Protein AF-A0A545UKJ9-F1 (afdb_monomer_lite)

Organism: NCBI:txid43265

Sequence (203 aa):
MEWLPDFLVQLERVANNDGGRHDDDPIKFFTWRGQKIAYFQDMVNVSQMLLAAKHHPNALNRLGLQKLLHDAKTTMSGAFISYAKAIRVCTKLYIKFNDLPDFITGRSDPQVPDDCFDFFKWHGRSVAYIPHRRLVNAGHMFTAVGYTRQTIHMESFGKHFSEKYFHKGSRKFEGTYILYGDAIRVCEDKAIDISQLPAWFEV

Secondary structure (DSSP, 8-state):
----HHHHHHHHHHHHH----S--PPPEEEEETTEEEEEETTEEEHHHHHHHTT--TTHHHHTTGGGGGTT-EEETTEEEEEHHHHHHHHHHTT---TT--HHHHTTT-SS--GGG-EEEEETTEEEEEETTTTEEEHHHHHHHTT--HHHHHHTTGGGS-S-EEEE-SSTTT-EEEEEHHHHHHHHHHTT---TT--GGG--

pLDDT: mean 74.66, std 15.57, range [32.97, 93.62]

Structure (mmCIF, N/CA/C/O backbone):
data_AF-A0A545UKJ9-F1
#
_entry.id   AF-A0A545UKJ9-F1
#
loop_
_atom_site.group_PDB
_atom_site.id
_atom_site.type_symbol
_atom_site.label_atom_id
_atom_site.label_alt_id
_atom_site.label_comp_id
_atom_site.label_asym_id
_atom_site.label_entity_id
_atom_site.label_seq_id
_atom_site.pdbx_PDB_ins_code
_atom_site.Cartn_x
_atom_site.Cartn_y
_atom_site.Cartn_z
_atom_site.occupancy
_atom_site.B_iso_or_equiv
_atom_site.auth_seq_id
_atom_site.auth_comp_id
_atom_site.auth_asym_id
_atom_site.auth_atom_id
_atom_site.pdbx_PDB_model_num
ATOM 1 N N . MET A 1 1 ? 17.161 -22.887 -19.671 1.00 32.97 1 MET A N 1
ATOM 2 C CA . MET A 1 1 ? 16.843 -22.345 -21.007 1.00 32.97 1 MET A CA 1
ATOM 3 C C . MET A 1 1 ? 17.091 -20.847 -20.931 1.00 32.97 1 MET A C 1
ATOM 5 O O . MET A 1 1 ? 16.310 -20.130 -20.320 1.00 32.97 1 MET A O 1
ATOM 9 N N . GLU A 1 2 ? 18.275 -20.439 -21.379 1.00 36.03 2 GLU A N 1
ATOM 10 C CA . GLU A 1 2 ? 18.835 -19.088 -21.279 1.00 36.03 2 GLU A CA 1
ATOM 11 C C . GLU A 1 2 ? 18.260 -18.209 -22.400 1.00 36.03 2 GLU A C 1
ATOM 13 O O . GLU A 1 2 ? 18.441 -18.523 -23.569 1.00 36.03 2 GLU A O 1
ATOM 18 N N . TRP A 1 3 ? 17.536 -17.141 -22.050 1.00 35.91 3 TRP A N 1
ATOM 19 C CA . TRP A 1 3 ? 16.959 -16.162 -22.996 1.00 35.91 3 TRP A CA 1
ATOM 20 C C . TRP A 1 3 ? 17.250 -14.704 -22.574 1.00 35.91 3 TRP A C 1
ATOM 22 O O . TRP A 1 3 ? 16.506 -13.784 -22.895 1.00 35.91 3 TRP A O 1
ATOM 32 N N . LEU A 1 4 ? 18.318 -14.479 -21.803 1.00 41.84 4 LEU A N 1
ATOM 33 C CA . LEU A 1 4 ? 18.632 -13.186 -21.171 1.00 41.84 4 LEU A CA 1
ATOM 34 C C . LEU A 1 4 ? 19.803 -12.369 -21.777 1.00 41.84 4 LEU A C 1
ATOM 36 O O . LEU A 1 4 ? 19.755 -11.148 -21.620 1.00 41.84 4 LEU A O 1
ATOM 40 N N . PRO A 1 5 ? 20.824 -12.933 -22.465 1.00 45.94 5 PRO A N 1
ATOM 41 C CA . PRO A 1 5 ? 21.970 -12.128 -22.914 1.00 45.94 5 PRO A CA 1
ATOM 42 C C . PRO A 1 5 ? 21.651 -11.140 -24.048 1.00 45.94 5 PRO A C 1
ATOM 44 O O . PRO A 1 5 ? 21.991 -9.963 -23.949 1.00 45.94 5 PRO A O 1
ATOM 47 N N . ASP A 1 6 ? 20.945 -11.581 -25.093 1.00 42.50 6 ASP A N 1
ATOM 48 C CA . ASP A 1 6 ? 20.771 -10.778 -26.318 1.00 42.50 6 ASP A CA 1
ATOM 49 C C . ASP A 1 6 ? 19.852 -9.561 -26.129 1.00 42.50 6 ASP A C 1
ATOM 51 O O . ASP A 1 6 ? 19.993 -8.541 -26.804 1.00 42.50 6 ASP A O 1
ATOM 55 N N . PHE A 1 7 ? 18.941 -9.631 -25.159 1.00 48.25 7 PHE A N 1
ATOM 56 C CA . PHE A 1 7 ? 17.984 -8.570 -24.852 1.00 48.25 7 PHE A CA 1
ATOM 57 C C . PHE A 1 7 ? 18.625 -7.360 -24.152 1.00 48.25 7 PHE A C 1
ATOM 59 O O . PHE A 1 7 ? 18.317 -6.214 -24.486 1.00 48.25 7 PHE A O 1
ATOM 66 N N . LEU A 1 8 ? 19.542 -7.595 -23.203 1.00 44.84 8 LEU A N 1
ATOM 67 C CA . LEU A 1 8 ? 20.259 -6.511 -22.516 1.00 44.84 8 LEU A CA 1
ATOM 68 C C . LEU A 1 8 ? 21.163 -5.744 -23.490 1.00 44.84 8 LEU A C 1
ATOM 70 O O . LEU A 1 8 ? 21.223 -4.518 -23.435 1.00 44.84 8 LEU A O 1
ATOM 74 N N . VAL A 1 9 ? 21.772 -6.459 -24.440 1.00 50.78 9 VAL A N 1
ATOM 75 C CA . VAL A 1 9 ? 22.596 -5.871 -25.505 1.00 50.78 9 VAL A CA 1
ATOM 76 C C . VAL A 1 9 ? 21.754 -5.031 -26.474 1.00 50.78 9 VAL A C 1
ATOM 78 O O . VAL A 1 9 ? 22.207 -3.984 -26.933 1.00 50.78 9 VAL A O 1
ATOM 81 N N . GLN A 1 10 ? 20.517 -5.438 -26.782 1.00 48.06 10 GLN A N 1
ATOM 82 C CA . GLN A 1 10 ? 19.622 -4.644 -27.634 1.00 48.06 10 GLN A CA 1
ATOM 83 C C . GLN A 1 10 ? 19.138 -3.358 -26.949 1.00 48.06 10 GLN A C 1
ATOM 85 O O . GLN A 1 10 ? 19.108 -2.314 -27.596 1.00 48.06 10 GLN A O 1
ATOM 90 N N . LEU A 1 11 ? 18.825 -3.396 -25.651 1.00 47.28 11 LEU A N 1
ATOM 91 C CA . LEU A 1 11 ? 18.436 -2.204 -24.885 1.00 47.28 11 LEU A CA 1
ATOM 92 C C . LEU A 1 11 ? 19.572 -1.177 -24.778 1.00 47.28 11 LEU A C 1
ATOM 94 O O . LEU A 1 11 ? 19.329 0.014 -24.963 1.00 47.28 11 LEU A O 1
ATOM 98 N N . GLU A 1 12 ? 20.807 -1.628 -24.543 1.00 48.16 12 GLU A N 1
ATOM 99 C CA . GLU A 1 12 ? 21.985 -0.750 -24.543 1.00 48.16 12 GLU A CA 1
ATOM 100 C C . GLU A 1 12 ? 22.265 -0.161 -25.934 1.00 48.16 12 GLU A C 1
ATOM 102 O O . GLU A 1 12 ? 22.711 0.978 -26.041 1.00 48.16 12 GLU A O 1
ATOM 107 N N . ARG A 1 13 ? 21.972 -0.888 -27.020 1.00 45.41 13 ARG A N 1
ATOM 108 C CA . ARG A 1 13 ? 22.130 -0.372 -28.391 1.00 45.41 13 ARG A CA 1
ATOM 109 C C . ARG A 1 13 ? 21.062 0.645 -28.779 1.00 45.41 13 ARG A C 1
ATOM 111 O O . ARG A 1 13 ? 21.400 1.629 -29.424 1.00 45.41 13 ARG A O 1
ATOM 118 N N . VAL A 1 14 ? 19.805 0.439 -28.385 1.00 48.38 14 VAL A N 1
ATOM 119 C CA . VAL A 1 14 ? 18.716 1.398 -28.651 1.00 48.38 14 VAL A CA 1
ATOM 120 C C . VAL A 1 14 ? 18.937 2.696 -27.871 1.00 48.38 14 VAL A C 1
ATOM 122 O O . VAL A 1 14 ? 18.811 3.770 -28.445 1.00 48.38 14 VAL A O 1
ATOM 125 N N . ALA A 1 15 ? 19.383 2.611 -26.614 1.00 48.25 15 ALA A N 1
ATOM 126 C CA . ALA A 1 15 ? 19.727 3.789 -25.813 1.00 48.25 15 ALA A CA 1
ATOM 127 C C . ALA A 1 15 ? 20.898 4.616 -26.387 1.00 48.25 15 ALA A C 1
ATOM 129 O O . ALA A 1 15 ? 21.013 5.796 -26.077 1.00 48.25 15 ALA A O 1
ATOM 130 N N . ASN A 1 16 ? 21.757 4.009 -27.215 1.00 45.09 16 ASN A N 1
ATOM 131 C CA . ASN A 1 16 ? 22.943 4.658 -27.781 1.00 45.09 16 ASN A CA 1
ATOM 132 C C . ASN A 1 16 ? 22.793 5.104 -29.251 1.00 45.09 16 ASN A C 1
ATOM 134 O O . ASN A 1 16 ? 23.677 5.803 -29.741 1.00 45.09 16 ASN A O 1
ATOM 138 N N . ASN A 1 17 ? 21.725 4.713 -29.963 1.00 42.97 17 ASN A N 1
ATOM 139 C CA . ASN A 1 17 ? 21.598 4.950 -31.412 1.00 42.97 17 ASN A CA 1
ATOM 140 C C . ASN A 1 17 ? 20.536 5.980 -31.830 1.00 42.97 17 ASN A C 1
ATOM 142 O O . ASN A 1 17 ? 20.602 6.453 -32.965 1.00 42.97 17 ASN A O 1
ATOM 146 N N . ASP A 1 18 ? 19.597 6.370 -30.966 1.00 41.28 18 ASP A N 1
ATOM 147 C CA . ASP A 1 18 ? 18.596 7.383 -31.324 1.00 41.28 18 ASP A CA 1
ATOM 148 C C . ASP A 1 18 ? 19.123 8.801 -31.064 1.00 41.28 18 ASP A C 1
ATOM 150 O O . ASP A 1 18 ? 18.821 9.462 -30.075 1.00 41.28 18 ASP A O 1
ATOM 154 N N . GLY A 1 19 ? 19.910 9.301 -32.021 1.00 38.81 19 GLY A N 1
ATOM 155 C CA . GLY A 1 19 ? 20.232 10.722 -32.182 1.00 38.81 19 GLY A CA 1
ATOM 156 C C . GLY A 1 19 ? 19.022 11.549 -32.641 1.00 38.81 19 GLY A C 1
ATOM 157 O O . GLY A 1 19 ? 19.095 12.243 -33.654 1.00 38.81 19 GLY A O 1
ATOM 158 N N . GLY A 1 20 ? 17.898 11.463 -31.924 1.00 34.00 20 GLY A N 1
ATOM 159 C CA . GLY A 1 20 ? 16.608 12.012 -32.336 1.00 34.00 20 GLY A CA 1
ATOM 160 C C . GLY A 1 20 ? 15.795 12.595 -31.183 1.00 34.00 20 GLY A C 1
ATOM 161 O O . GLY A 1 20 ? 14.842 11.976 -30.742 1.00 34.00 20 GLY A O 1
ATOM 162 N N . ARG A 1 21 ? 16.162 13.814 -30.759 1.00 44.59 21 ARG A N 1
ATOM 163 C CA . ARG A 1 21 ? 15.348 14.814 -30.031 1.00 44.59 21 ARG A CA 1
ATOM 164 C C . ARG A 1 21 ? 14.075 14.292 -29.328 1.00 44.59 21 ARG A C 1
ATOM 166 O O . ARG A 1 21 ? 12.979 14.428 -29.864 1.00 44.59 21 ARG A O 1
ATOM 173 N N . HIS A 1 22 ? 14.208 13.900 -28.070 1.00 41.62 22 HIS A N 1
ATOM 174 C CA . HIS A 1 22 ? 13.363 14.394 -26.982 1.00 41.62 22 HIS A CA 1
ATOM 175 C C . HIS A 1 22 ? 14.239 14.523 -25.724 1.00 41.62 22 HIS A C 1
ATOM 177 O O . HIS A 1 22 ? 15.363 14.034 -25.711 1.00 41.62 22 HIS A O 1
ATOM 183 N N . ASP A 1 23 ? 13.796 15.282 -24.723 1.00 44.66 23 ASP A N 1
ATOM 184 C CA . ASP A 1 23 ? 14.492 15.475 -23.443 1.00 44.66 23 ASP A CA 1
ATOM 185 C C . ASP A 1 23 ? 14.597 14.140 -22.674 1.00 44.66 23 ASP A C 1
ATOM 187 O O . ASP A 1 23 ? 13.814 13.852 -21.767 1.00 44.66 23 ASP A O 1
ATOM 191 N N . ASP A 1 24 ? 15.515 13.281 -23.113 1.00 50.03 24 ASP A N 1
ATOM 192 C CA . ASP A 1 24 ? 15.554 11.866 -22.771 1.00 50.03 24 ASP A CA 1
ATOM 193 C C . ASP A 1 24 ? 16.344 11.644 -21.484 1.00 50.03 24 ASP A C 1
ATOM 195 O O . ASP A 1 24 ? 17.575 11.558 -21.472 1.00 50.03 24 ASP A O 1
ATOM 199 N N . ASP A 1 25 ? 15.621 11.496 -20.377 1.00 61.06 25 ASP A N 1
ATOM 200 C CA . ASP A 1 25 ? 16.186 10.840 -19.206 1.00 61.06 25 ASP A CA 1
ATOM 201 C C . ASP A 1 25 ? 16.653 9.432 -19.610 1.00 61.06 25 ASP A C 1
ATOM 203 O O . ASP A 1 25 ? 15.830 8.606 -20.028 1.00 61.06 25 ASP A O 1
ATOM 207 N N . PRO A 1 26 ? 17.957 9.123 -19.490 1.00 73.69 26 PRO A N 1
ATOM 208 C CA . PRO A 1 26 ? 18.484 7.852 -19.952 1.00 73.69 26 PRO A CA 1
ATOM 209 C C . PRO A 1 26 ? 17.841 6.704 -19.175 1.00 73.69 26 PRO A C 1
ATOM 211 O O . PRO A 1 26 ? 17.649 6.790 -17.956 1.00 73.69 26 PRO A O 1
ATOM 214 N N . ILE A 1 27 ? 17.547 5.602 -19.872 1.00 80.38 27 ILE A N 1
ATOM 215 C CA . ILE A 1 27 ? 17.105 4.365 -19.225 1.00 80.38 27 ILE A CA 1
ATOM 216 C C . ILE A 1 27 ? 18.218 3.893 -18.286 1.00 80.38 27 ILE A C 1
ATOM 218 O O . ILE A 1 27 ? 19.351 3.644 -18.700 1.00 80.38 27 ILE A O 1
ATOM 222 N N . LYS A 1 28 ? 17.876 3.755 -17.009 1.00 85.00 28 LYS A N 1
ATOM 223 C CA . LYS A 1 28 ? 18.746 3.259 -15.944 1.00 85.00 28 LYS A CA 1
ATOM 224 C C . LYS A 1 28 ? 18.325 1.848 -15.549 1.00 85.00 28 LYS A C 1
ATOM 226 O O . LYS A 1 28 ? 17.231 1.381 -15.872 1.00 85.00 28 LYS A O 1
ATOM 231 N N . PHE A 1 29 ? 19.204 1.163 -14.824 1.00 88.12 29 PHE A N 1
ATOM 232 C CA . PHE A 1 29 ? 18.970 -0.204 -14.372 1.00 88.12 29 PHE A CA 1
ATOM 233 C C . PHE A 1 29 ? 19.293 -0.354 -12.891 1.00 88.12 29 PHE A C 1
ATOM 235 O O . PHE A 1 29 ? 20.275 0.200 -12.403 1.00 88.12 29 PHE A O 1
ATOM 242 N N . PHE A 1 30 ? 18.498 -1.155 -12.191 1.00 88.69 30 PHE A N 1
ATOM 243 C CA . PHE A 1 30 ? 18.836 -1.673 -10.867 1.00 88.69 30 PHE A CA 1
ATOM 244 C C . PHE A 1 30 ? 18.714 -3.195 -10.859 1.00 88.69 30 PHE A C 1
ATOM 246 O O . PHE A 1 30 ? 18.030 -3.779 -11.698 1.00 88.69 30 PHE A O 1
ATOM 253 N N . THR A 1 31 ? 19.378 -3.850 -9.911 1.00 89.19 31 THR A N 1
ATOM 254 C CA . THR A 1 31 ? 19.264 -5.301 -9.736 1.00 89.19 31 THR A CA 1
ATOM 255 C C . THR A 1 31 ? 18.250 -5.605 -8.644 1.00 89.19 31 THR A C 1
ATOM 257 O O . THR A 1 31 ? 18.369 -5.096 -7.533 1.00 89.19 31 THR A O 1
ATOM 260 N N . TRP A 1 32 ? 17.282 -6.474 -8.928 1.00 89.50 32 TRP A N 1
ATOM 261 C CA . TRP A 1 32 ? 16.339 -6.985 -7.937 1.00 89.50 32 TRP A CA 1
ATOM 262 C C . TRP A 1 32 ? 16.072 -8.469 -8.171 1.00 89.50 32 TRP A C 1
ATOM 264 O O . TRP A 1 32 ? 15.825 -8.898 -9.297 1.00 89.50 32 TRP A O 1
ATOM 274 N N . ARG A 1 33 ? 16.183 -9.274 -7.105 1.00 88.75 33 ARG A N 1
ATOM 275 C CA . ARG A 1 33 ? 16.074 -10.748 -7.150 1.00 88.75 33 ARG A CA 1
ATOM 276 C C . ARG A 1 33 ? 16.957 -11.397 -8.231 1.00 88.75 33 ARG A C 1
ATOM 278 O O . ARG A 1 33 ? 16.552 -12.345 -8.899 1.00 88.75 33 ARG A O 1
ATOM 285 N N . GLY A 1 34 ? 18.165 -10.863 -8.410 1.00 85.56 34 GLY A N 1
ATOM 286 C CA . GLY A 1 34 ? 19.133 -11.350 -9.398 1.00 85.56 34 GLY A CA 1
ATOM 287 C C . GLY A 1 34 ? 18.809 -10.997 -10.854 1.00 85.56 34 GLY A C 1
ATOM 288 O O . GLY A 1 34 ? 19.466 -11.512 -11.750 1.00 85.56 34 GLY A O 1
ATOM 289 N N . GLN A 1 35 ? 17.821 -10.134 -11.107 1.00 88.50 35 GLN A N 1
ATOM 290 C CA . GLN A 1 35 ? 17.450 -9.668 -12.445 1.00 88.50 35 GLN A CA 1
ATOM 291 C C . GLN A 1 35 ? 17.715 -8.167 -12.587 1.00 88.50 35 GLN A C 1
ATOM 293 O O . GLN A 1 35 ? 17.488 -7.407 -11.643 1.00 88.50 35 GLN A O 1
ATOM 298 N N . LYS A 1 36 ? 18.170 -7.732 -13.769 1.00 88.00 36 LYS A N 1
ATOM 299 C CA . LYS A 1 36 ? 18.263 -6.306 -14.110 1.00 88.00 36 LYS A CA 1
ATOM 300 C C . LYS A 1 36 ? 16.875 -5.778 -14.475 1.00 88.00 36 LYS A C 1
ATOM 302 O O . LYS A 1 36 ? 16.232 -6.308 -15.379 1.00 88.00 36 LYS A O 1
ATOM 307 N N . ILE A 1 37 ? 16.444 -4.728 -13.787 1.00 88.25 37 ILE A N 1
ATOM 308 C CA . ILE A 1 37 ? 15.165 -4.050 -13.986 1.00 88.25 37 ILE A CA 1
ATOM 309 C C . ILE A 1 37 ? 15.429 -2.646 -14.523 1.00 88.25 37 ILE A C 1
ATOM 311 O O . ILE A 1 37 ? 16.169 -1.871 -13.918 1.00 88.25 37 ILE A O 1
ATOM 315 N N . ALA A 1 38 ? 14.820 -2.335 -15.659 1.00 88.38 38 ALA A N 1
ATOM 316 C CA . ALA A 1 38 ? 14.894 -1.050 -16.326 1.00 88.38 38 ALA A CA 1
ATOM 317 C C . ALA A 1 38 ? 13.924 -0.048 -15.690 1.00 88.38 38 ALA A C 1
ATOM 319 O O . ALA A 1 38 ? 12.781 -0.383 -15.358 1.00 88.38 38 ALA A O 1
ATOM 320 N N . TYR A 1 39 ? 14.363 1.198 -15.581 1.00 87.12 39 TYR A N 1
ATOM 321 C CA . TYR A 1 39 ? 13.555 2.322 -15.132 1.00 87.12 39 TYR A CA 1
ATOM 322 C C . TYR A 1 39 ? 14.019 3.611 -15.815 1.00 87.12 39 TYR A C 1
ATOM 324 O O . TYR A 1 39 ? 15.163 3.717 -16.252 1.00 87.12 39 TYR A O 1
ATOM 332 N N . PHE A 1 40 ? 13.136 4.592 -15.912 1.00 81.00 40 PHE A N 1
ATOM 333 C CA . PHE A 1 40 ? 13.467 5.952 -16.330 1.00 81.00 40 PHE A CA 1
ATOM 334 C C . PHE A 1 40 ? 12.454 6.896 -15.685 1.00 81.00 40 PHE A C 1
ATOM 336 O O . PHE A 1 40 ? 11.294 6.516 -15.509 1.00 81.00 40 PHE A O 1
ATOM 343 N N . GLN A 1 41 ? 12.886 8.104 -15.316 1.00 79.19 41 GLN A N 1
ATOM 344 C CA . GLN A 1 41 ? 12.045 9.055 -14.574 1.00 79.19 41 GLN A CA 1
ATOM 345 C C . GLN A 1 41 ? 11.403 8.386 -13.343 1.00 79.19 41 GLN A C 1
ATOM 347 O O . GLN A 1 41 ? 12.109 7.766 -12.544 1.00 79.19 41 GLN A O 1
ATOM 352 N N . ASP A 1 42 ? 10.074 8.454 -13.240 1.00 77.38 42 ASP A N 1
ATOM 353 C CA . ASP A 1 42 ? 9.257 7.864 -12.176 1.00 77.38 42 ASP A CA 1
ATOM 354 C C . ASP A 1 42 ? 8.586 6.546 -12.600 1.00 77.38 42 ASP A C 1
ATOM 356 O O . ASP A 1 42 ? 7.594 6.111 -12.003 1.00 77.38 42 ASP A O 1
ATOM 360 N N . MET A 1 43 ? 9.089 5.913 -13.666 1.00 84.50 43 MET A N 1
ATOM 361 C CA . MET A 1 43 ? 8.528 4.694 -14.240 1.00 84.50 43 MET A CA 1
ATOM 362 C C . MET A 1 43 ? 9.491 3.513 -14.173 1.00 84.50 43 MET A C 1
ATOM 364 O O . MET A 1 43 ? 10.689 3.629 -14.418 1.00 84.50 43 MET A O 1
ATOM 368 N N . VAL A 1 44 ? 8.941 2.330 -13.915 1.00 87.44 44 VAL A N 1
ATOM 369 C CA . VAL A 1 44 ? 9.670 1.058 -13.867 1.00 87.44 44 VAL A CA 1
ATOM 370 C C . VAL A 1 44 ? 9.041 0.046 -14.813 1.00 87.44 44 VAL A C 1
ATOM 372 O O . VAL A 1 44 ? 7.821 0.019 -15.003 1.00 87.44 44 VAL A O 1
ATOM 375 N N . ASN A 1 45 ? 9.873 -0.814 -15.395 1.00 88.62 45 ASN A N 1
ATOM 376 C CA . ASN A 1 45 ? 9.415 -1.916 -16.224 1.00 88.62 45 ASN A CA 1
ATOM 377 C C . ASN A 1 45 ? 8.763 -3.009 -15.360 1.00 88.62 45 ASN A C 1
ATOM 379 O O . ASN A 1 45 ? 9.434 -3.870 -14.781 1.00 88.62 45 ASN A O 1
ATOM 383 N N . VAL A 1 46 ? 7.432 -2.999 -15.286 1.00 87.25 46 VAL A N 1
ATOM 384 C CA . VAL A 1 46 ? 6.683 -3.952 -14.457 1.00 87.25 46 VAL A CA 1
ATOM 385 C C . VAL A 1 46 ? 6.782 -5.375 -14.995 1.00 87.25 46 VAL A C 1
ATOM 387 O O . VAL A 1 46 ? 6.764 -6.322 -14.216 1.00 87.25 46 VAL A O 1
ATOM 390 N N . SER A 1 47 ? 6.940 -5.562 -16.307 1.00 85.31 47 SER A N 1
ATOM 391 C CA . SER A 1 47 ? 7.100 -6.895 -16.898 1.00 85.31 47 SER A CA 1
ATOM 392 C C . SER A 1 47 ? 8.357 -7.585 -16.364 1.00 85.31 47 SER A C 1
ATOM 394 O O . SER A 1 47 ? 8.298 -8.747 -15.961 1.00 85.31 47 SER A O 1
ATOM 396 N N . GLN A 1 48 ? 9.470 -6.853 -16.281 1.00 87.00 48 GLN A N 1
ATOM 397 C CA . GLN A 1 48 ? 10.716 -7.348 -15.696 1.00 87.00 48 GLN A CA 1
ATOM 398 C C . GLN A 1 48 ? 10.579 -7.595 -14.190 1.00 87.00 48 GLN A C 1
ATOM 400 O O . GLN A 1 48 ? 11.062 -8.614 -13.698 1.00 87.00 48 GLN A O 1
ATOM 405 N N . MET A 1 49 ? 9.861 -6.730 -13.461 1.00 88.81 49 MET A N 1
ATOM 406 C CA . MET A 1 49 ? 9.572 -6.960 -12.039 1.00 88.81 49 MET A CA 1
ATOM 407 C C . MET A 1 49 ? 8.778 -8.254 -11.816 1.00 88.81 49 MET A C 1
ATOM 409 O O . MET A 1 49 ? 9.106 -9.034 -10.923 1.00 88.81 49 MET A O 1
ATOM 413 N N . LEU A 1 50 ? 7.757 -8.522 -12.634 1.00 88.00 50 LEU A N 1
ATOM 414 C CA . LEU A 1 50 ? 6.968 -9.752 -12.535 1.00 88.00 50 LEU A CA 1
ATOM 415 C C . LEU A 1 50 ? 7.824 -10.990 -12.803 1.00 88.00 50 LEU A C 1
ATOM 417 O O . LEU A 1 50 ? 7.770 -11.942 -12.024 1.00 88.00 50 LEU A O 1
ATOM 421 N N . LEU A 1 51 ? 8.662 -10.952 -13.840 1.00 86.44 51 LEU A N 1
ATOM 422 C CA . LEU A 1 51 ? 9.586 -12.042 -14.155 1.00 86.44 51 LEU A CA 1
ATOM 423 C C . LEU A 1 51 ? 10.590 -12.285 -13.019 1.00 86.44 51 LEU A C 1
ATOM 425 O O . LEU A 1 51 ? 10.757 -13.427 -12.590 1.00 86.44 51 LEU A O 1
ATOM 429 N N . ALA A 1 52 ? 11.187 -11.227 -12.464 1.00 89.06 52 ALA A N 1
ATOM 430 C CA . ALA A 1 52 ? 12.073 -11.311 -11.299 1.00 89.06 52 ALA A CA 1
ATOM 431 C C . ALA A 1 52 ? 11.363 -11.881 -10.062 1.00 89.06 52 ALA A C 1
ATOM 433 O O . ALA A 1 52 ? 11.956 -12.596 -9.251 1.00 89.06 52 ALA A O 1
ATOM 434 N N . ALA A 1 53 ? 10.061 -11.627 -9.938 1.00 87.88 53 ALA A N 1
ATOM 435 C CA . ALA A 1 53 ? 9.225 -12.193 -8.894 1.00 87.88 53 ALA A CA 1
ATOM 436 C C . ALA A 1 53 ? 8.763 -13.638 -9.160 1.00 87.88 53 ALA A C 1
ATOM 438 O O . ALA A 1 53 ? 8.085 -14.203 -8.305 1.00 87.88 53 ALA A O 1
ATOM 439 N N . LYS A 1 54 ? 9.149 -14.254 -10.288 1.00 88.00 54 LYS A N 1
ATOM 440 C CA . LYS A 1 54 ? 8.673 -15.567 -10.769 1.00 88.00 54 LYS A CA 1
ATOM 441 C C . LYS A 1 54 ? 7.175 -15.598 -11.106 1.00 88.00 54 LYS A C 1
ATOM 443 O O . LYS A 1 54 ? 6.556 -16.660 -11.101 1.00 88.00 54 LYS A O 1
ATOM 448 N N . HIS A 1 55 ? 6.593 -14.449 -11.439 1.00 83.00 55 HIS A N 1
ATOM 449 C CA . HIS A 1 55 ? 5.241 -14.344 -11.979 1.00 83.00 55 HIS A CA 1
ATOM 450 C C . HIS A 1 55 ? 5.282 -14.218 -13.502 1.00 83.00 55 HIS A C 1
ATOM 452 O O . HIS A 1 55 ? 6.065 -13.459 -14.071 1.00 83.00 55 HIS A O 1
ATOM 458 N N . HIS A 1 56 ? 4.388 -14.939 -14.179 1.00 78.56 56 HIS A N 1
ATOM 459 C CA . HIS A 1 56 ? 4.218 -14.772 -15.619 1.00 78.56 56 HIS A CA 1
ATOM 460 C C . HIS A 1 56 ? 3.597 -13.392 -15.908 1.00 78.56 56 HIS A C 1
ATOM 462 O O . HIS A 1 56 ? 2.650 -13.022 -15.212 1.00 78.56 56 HIS A O 1
ATOM 468 N N . PRO A 1 57 ? 4.015 -12.656 -16.956 1.00 68.38 57 PRO A N 1
ATOM 469 C CA . PRO A 1 57 ? 3.411 -11.365 -17.323 1.00 68.38 57 PRO A CA 1
ATOM 470 C C . PRO A 1 57 ? 1.879 -11.413 -17.493 1.00 68.38 57 PRO A C 1
ATOM 472 O O . PRO A 1 57 ? 1.165 -10.473 -17.153 1.00 68.38 57 PRO A O 1
ATOM 475 N N . ASN A 1 58 ? 1.355 -12.571 -17.908 1.00 70.44 58 ASN A N 1
ATOM 476 C CA . ASN A 1 58 ? -0.086 -12.849 -18.019 1.00 70.44 58 ASN A CA 1
ATOM 477 C C . ASN A 1 58 ? -0.841 -12.846 -16.674 1.00 70.44 58 ASN A C 1
ATOM 479 O O . ASN A 1 58 ? -2.073 -12.881 -16.671 1.00 70.44 58 ASN A O 1
ATOM 483 N N . ALA A 1 59 ? -0.147 -12.799 -15.532 1.00 70.50 59 ALA A N 1
ATOM 484 C CA . ALA A 1 59 ? -0.766 -12.663 -14.214 1.00 70.50 59 ALA A CA 1
ATOM 485 C C . ALA A 1 59 ? -1.599 -11.374 -14.103 1.00 70.50 59 ALA A C 1
ATOM 487 O O . ALA A 1 59 ? -2.633 -11.373 -13.438 1.00 70.50 59 ALA A O 1
ATOM 488 N N . LEU A 1 60 ? -1.214 -10.315 -14.825 1.00 68.56 60 LEU A N 1
ATOM 489 C CA . LEU A 1 60 ? -1.976 -9.065 -14.891 1.00 68.56 60 LEU A CA 1
ATOM 490 C C . LEU A 1 60 ? -3.355 -9.259 -15.531 1.00 68.56 60 LEU A C 1
ATOM 492 O O . LEU A 1 60 ? -4.342 -8.706 -15.049 1.00 68.56 60 LEU A O 1
ATOM 496 N N . ASN A 1 61 ? -3.433 -10.086 -16.577 1.00 66.81 61 ASN A N 1
ATOM 497 C CA . ASN A 1 61 ? -4.685 -10.383 -17.276 1.00 66.81 61 ASN A CA 1
ATOM 498 C C . ASN A 1 61 ? -5.617 -11.210 -16.390 1.00 66.81 61 ASN A C 1
ATOM 500 O O . ASN A 1 61 ? -6.801 -10.904 -16.281 1.00 66.81 61 ASN A O 1
ATOM 504 N N . ARG A 1 62 ? -5.067 -12.222 -15.706 1.00 61.06 62 ARG A N 1
ATOM 505 C CA . ARG A 1 62 ? -5.838 -13.121 -14.831 1.00 61.06 62 ARG A CA 1
ATOM 506 C C . ARG A 1 62 ? -6.506 -12.398 -13.660 1.00 61.06 62 ARG A C 1
ATOM 508 O O . ARG A 1 62 ? -7.557 -12.838 -13.216 1.00 61.06 62 ARG A O 1
ATOM 515 N N . LEU A 1 63 ? -5.919 -11.302 -13.181 1.00 60.78 63 LEU A N 1
ATOM 516 C CA . LEU A 1 63 ? -6.444 -10.518 -12.058 1.00 60.78 63 LEU A CA 1
ATOM 517 C C . LEU A 1 63 ? -7.182 -9.237 -12.480 1.00 60.78 63 LEU A C 1
ATOM 519 O O . LEU A 1 63 ? -7.483 -8.399 -11.633 1.00 60.78 63 LEU A O 1
ATOM 523 N N . GLY A 1 64 ? -7.449 -9.040 -13.777 1.00 59.25 64 GLY A N 1
ATOM 524 C CA . GLY A 1 64 ? -8.112 -7.824 -14.266 1.00 59.25 64 GLY A CA 1
ATOM 525 C C . GLY A 1 64 ? -7.307 -6.539 -14.021 1.00 59.25 64 GLY A C 1
ATOM 526 O O . GLY A 1 64 ? -7.862 -5.440 -14.038 1.00 59.25 64 GLY A O 1
ATOM 527 N N . LEU A 1 65 ? -5.992 -6.656 -13.807 1.00 63.03 65 LEU A N 1
ATOM 528 C CA . LEU A 1 65 ? -5.090 -5.542 -13.508 1.00 63.03 65 LEU A CA 1
ATOM 529 C C . LEU A 1 65 ? -4.622 -4.806 -14.770 1.00 63.03 65 LEU A C 1
ATOM 531 O O . LEU A 1 65 ? -3.834 -3.872 -14.665 1.00 63.03 65 LEU A O 1
ATOM 535 N N . GLN A 1 66 ? -5.132 -5.162 -15.955 1.00 65.31 66 GLN A N 1
ATOM 536 C CA . GLN A 1 66 ? -4.839 -4.446 -17.204 1.00 65.31 66 GLN A CA 1
ATOM 537 C C . GLN A 1 66 ? -5.173 -2.954 -17.122 1.00 65.31 66 GLN A C 1
ATOM 539 O O . GLN A 1 66 ? -4.468 -2.140 -17.704 1.00 65.31 66 GLN A O 1
ATOM 544 N N . LYS A 1 67 ? -6.190 -2.569 -16.337 1.00 62.59 67 LYS A N 1
ATOM 545 C CA . LYS A 1 67 ? -6.515 -1.153 -16.100 1.00 62.59 67 LYS A CA 1
ATOM 546 C C . LYS A 1 67 ? -5.358 -0.375 -15.460 1.00 62.59 67 LYS A C 1
ATOM 548 O O . LYS A 1 67 ? -5.252 0.824 -15.675 1.00 62.59 67 LYS A O 1
ATOM 553 N N . LEU A 1 68 ? -4.474 -1.040 -14.709 1.00 58.69 68 LEU A N 1
ATOM 554 C CA . LEU A 1 68 ? -3.270 -0.411 -14.149 1.00 58.69 68 LEU A CA 1
ATOM 555 C C . LEU A 1 68 ? -2.194 -0.155 -15.214 1.00 58.69 68 LEU A C 1
ATOM 557 O O . LEU A 1 68 ? -1.307 0.663 -14.987 1.00 58.69 68 LEU A O 1
ATOM 561 N N . LEU A 1 69 ? -2.292 -0.810 -16.373 1.00 63.91 69 LEU A N 1
ATOM 562 C CA . LEU A 1 69 ? -1.426 -0.600 -17.531 1.00 63.91 69 LEU A CA 1
ATOM 563 C C . LEU A 1 69 ? -1.990 0.421 -18.533 1.00 63.91 69 LEU A C 1
ATOM 565 O O . LEU A 1 69 ? -1.378 0.615 -19.575 1.00 63.91 69 LEU A O 1
ATOM 569 N N . HIS A 1 70 ? -3.129 1.068 -18.250 1.00 58.53 70 HIS A N 1
ATOM 570 C CA . HIS A 1 70 ? -3.794 1.975 -19.200 1.00 58.53 70 HIS A CA 1
ATOM 571 C C . HIS A 1 70 ? -2.869 3.106 -19.694 1.00 58.53 70 HIS A C 1
ATOM 573 O O . HIS A 1 70 ? -2.929 3.478 -20.861 1.00 58.53 70 HIS A O 1
ATOM 579 N N . ASP A 1 71 ? -1.980 3.604 -18.833 1.00 59.06 71 ASP A N 1
ATOM 580 C CA . ASP A 1 71 ? -1.020 4.667 -19.179 1.00 59.06 71 ASP A CA 1
ATOM 581 C C . ASP A 1 71 ? 0.403 4.122 -19.345 1.00 59.06 71 ASP A C 1
ATOM 583 O O . ASP A 1 71 ? 1.378 4.861 -19.216 1.00 59.06 71 ASP A O 1
ATOM 587 N N . ALA A 1 72 ? 0.550 2.806 -19.525 1.00 59.00 72 ALA A N 1
ATOM 588 C CA . ALA A 1 72 ? 1.869 2.217 -19.630 1.00 59.00 72 ALA A CA 1
ATOM 589 C C . ALA A 1 72 ? 2.545 2.685 -20.921 1.00 59.00 72 ALA A C 1
ATOM 591 O O . ALA A 1 72 ? 2.007 2.489 -22.015 1.00 59.00 72 ALA A O 1
ATOM 592 N N . LYS A 1 73 ? 3.763 3.227 -20.809 1.00 67.00 73 LYS A N 1
ATOM 593 C CA . LYS A 1 73 ? 4.617 3.413 -21.984 1.00 67.00 73 LYS A CA 1
ATOM 594 C C . LYS A 1 73 ? 5.085 2.023 -22.399 1.00 67.00 73 LYS A C 1
ATOM 596 O O . LYS A 1 73 ? 5.967 1.431 -21.774 1.00 67.00 73 LYS A O 1
ATOM 601 N N . THR A 1 74 ? 4.406 1.460 -23.392 1.00 59.88 74 THR A N 1
ATOM 602 C CA . THR A 1 74 ? 4.782 0.178 -23.980 1.00 59.88 74 THR A CA 1
ATOM 603 C C . THR A 1 74 ? 5.909 0.429 -24.962 1.00 59.88 74 THR A C 1
ATOM 605 O O . THR A 1 74 ? 5.774 1.185 -25.920 1.00 59.88 74 THR A O 1
ATOM 608 N N . THR A 1 75 ? 7.058 -0.171 -24.690 1.00 58.84 75 THR A N 1
ATOM 609 C CA . THR A 1 75 ? 8.149 -0.248 -25.658 1.00 58.84 75 THR A CA 1
ATOM 610 C C . THR A 1 75 ? 8.265 -1.691 -26.126 1.00 58.84 75 THR A C 1
ATOM 612 O O . THR A 1 75 ? 7.622 -2.589 -25.573 1.00 58.84 75 THR A O 1
ATOM 615 N N . MET A 1 76 ? 9.127 -1.952 -27.110 1.00 47.62 76 MET A N 1
ATOM 616 C CA . MET A 1 76 ? 9.484 -3.330 -27.475 1.00 47.62 76 MET A CA 1
ATOM 617 C C . MET A 1 76 ? 9.982 -4.164 -26.276 1.00 47.62 76 MET A C 1
ATOM 619 O O . MET A 1 76 ? 9.973 -5.390 -26.332 1.00 47.62 76 MET A O 1
ATOM 623 N N . SER A 1 77 ? 10.372 -3.509 -25.178 1.00 55.97 77 SER A N 1
ATOM 624 C CA . SER A 1 77 ? 11.053 -4.098 -24.026 1.00 55.97 77 SER A CA 1
ATOM 625 C C . SER A 1 77 ? 10.158 -4.328 -22.799 1.00 55.97 77 SER A C 1
ATOM 627 O O . SER A 1 77 ? 10.665 -4.707 -21.741 1.00 55.97 77 SER A O 1
ATOM 629 N N . GLY A 1 78 ? 8.843 -4.104 -22.902 1.00 71.31 78 GLY A N 1
ATOM 630 C CA . GLY A 1 78 ? 7.869 -4.345 -21.829 1.00 71.31 78 GLY A CA 1
ATOM 631 C C . GLY A 1 78 ? 7.002 -3.131 -21.490 1.00 71.31 78 GLY A C 1
ATOM 632 O O . GLY A 1 78 ? 7.005 -2.120 -22.192 1.00 71.31 78 GLY A O 1
ATOM 633 N N . ALA A 1 79 ? 6.227 -3.245 -20.410 1.00 80.94 79 ALA A N 1
ATOM 634 C CA . ALA A 1 79 ? 5.347 -2.177 -19.941 1.00 80.94 79 ALA A CA 1
ATOM 635 C C . ALA A 1 79 ? 6.025 -1.349 -18.840 1.00 80.94 79 ALA A C 1
ATOM 637 O O . ALA A 1 79 ? 6.349 -1.880 -17.775 1.00 80.94 79 ALA A O 1
ATOM 638 N N . PHE A 1 80 ? 6.201 -0.049 -19.076 1.00 82.88 80 PHE A N 1
ATOM 639 C CA . PHE A 1 80 ? 6.652 0.897 -18.058 1.00 82.88 80 PHE A CA 1
ATOM 640 C C . PHE A 1 80 ? 5.457 1.582 -17.410 1.00 82.88 80 PHE A C 1
ATOM 642 O O . PHE A 1 80 ? 4.605 2.129 -18.105 1.00 82.88 80 PHE A O 1
ATOM 649 N N . ILE A 1 81 ? 5.392 1.551 -16.083 1.00 83.00 81 ILE A N 1
ATOM 650 C CA . ILE A 1 81 ? 4.343 2.206 -15.292 1.00 83.00 81 ILE A CA 1
ATOM 651 C C . ILE A 1 81 ? 4.964 2.977 -14.137 1.00 83.00 81 ILE A C 1
ATOM 653 O O . ILE A 1 81 ? 6.090 2.676 -13.741 1.00 83.00 81 ILE A O 1
ATOM 657 N N . SER A 1 82 ? 4.215 3.926 -13.571 1.00 82.50 82 SER A N 1
ATOM 658 C CA . SER A 1 82 ? 4.674 4.662 -12.394 1.00 82.50 82 SER A CA 1
ATOM 659 C C . SER A 1 82 ? 5.041 3.716 -11.250 1.00 82.50 82 SER A C 1
ATOM 661 O O . SER A 1 82 ? 4.424 2.656 -11.074 1.00 82.50 82 SER A O 1
ATOM 663 N N . TYR A 1 83 ? 6.017 4.112 -10.438 1.00 82.19 83 TYR A N 1
ATOM 664 C CA . TYR A 1 83 ? 6.418 3.359 -9.249 1.00 82.19 83 TYR A CA 1
ATOM 665 C C . TYR A 1 83 ? 5.224 3.026 -8.341 1.00 82.19 83 TYR A C 1
ATOM 667 O O . TYR A 1 83 ? 5.047 1.873 -7.944 1.00 82.19 83 TYR A O 1
ATOM 675 N N . ALA A 1 84 ? 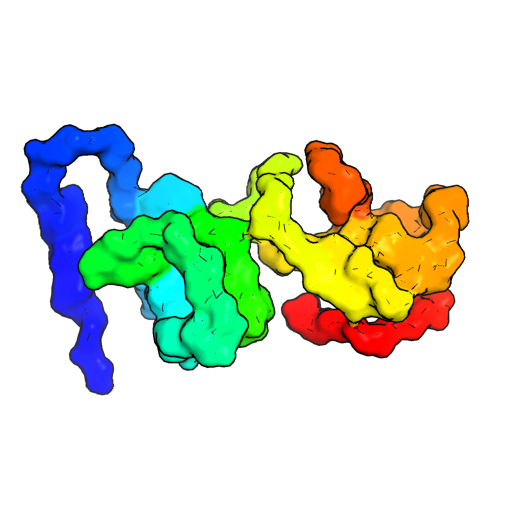4.325 3.991 -8.125 1.00 75.50 84 ALA A N 1
ATOM 676 C CA . ALA A 1 84 ? 3.066 3.812 -7.402 1.00 75.50 84 ALA A CA 1
ATOM 677 C C . ALA A 1 84 ? 2.233 2.631 -7.935 1.00 75.50 84 ALA A C 1
ATOM 679 O O . ALA A 1 84 ? 1.828 1.733 -7.185 1.00 75.50 84 ALA A O 1
ATOM 680 N N . LYS A 1 85 ? 2.015 2.585 -9.255 1.00 79.06 85 LYS A N 1
ATOM 681 C CA . LYS A 1 85 ? 1.263 1.513 -9.918 1.00 79.06 85 LYS A CA 1
ATOM 682 C C . LYS A 1 85 ? 2.007 0.177 -9.851 1.00 79.06 85 LYS A C 1
ATOM 684 O O . LYS A 1 85 ? 1.367 -0.848 -9.613 1.00 79.06 85 LYS A O 1
ATOM 689 N N . ALA A 1 86 ? 3.332 0.167 -9.993 1.00 83.00 86 ALA A N 1
ATOM 690 C CA . ALA A 1 86 ? 4.145 -1.046 -9.878 1.00 83.00 86 ALA A CA 1
ATOM 691 C C . ALA A 1 86 ? 4.057 -1.677 -8.483 1.00 83.00 86 ALA A C 1
ATOM 693 O O . ALA A 1 86 ? 3.866 -2.890 -8.360 1.00 83.00 86 ALA A O 1
ATOM 694 N N . ILE A 1 87 ? 4.087 -0.861 -7.429 1.00 79.62 87 ILE A N 1
ATOM 695 C CA . ILE A 1 87 ? 3.844 -1.323 -6.061 1.00 79.62 87 ILE A CA 1
ATOM 696 C C . ILE A 1 87 ? 2.442 -1.911 -5.921 1.00 79.62 87 ILE A C 1
ATOM 698 O O . ILE A 1 87 ? 2.279 -2.967 -5.303 1.00 79.62 87 ILE A O 1
ATOM 702 N N . ARG A 1 88 ? 1.415 -1.252 -6.470 1.00 76.12 88 ARG A N 1
ATOM 703 C CA . ARG A 1 88 ? 0.037 -1.762 -6.401 1.00 76.12 88 ARG A CA 1
ATOM 704 C C . ARG A 1 88 ? -0.089 -3.114 -7.088 1.00 76.12 88 ARG A C 1
ATOM 706 O O . ARG A 1 88 ? -0.681 -4.021 -6.512 1.00 76.12 88 ARG A O 1
ATOM 713 N N . VAL A 1 89 ? 0.527 -3.281 -8.257 1.00 81.19 89 VAL A N 1
ATOM 714 C CA . VAL A 1 89 ? 0.622 -4.576 -8.944 1.00 81.19 89 VAL A CA 1
ATOM 715 C C . VAL A 1 89 ? 1.282 -5.621 -8.044 1.00 81.19 89 VAL A C 1
ATOM 717 O O . VAL A 1 89 ? 0.703 -6.687 -7.839 1.00 81.19 89 VAL A O 1
ATOM 720 N N . CYS A 1 90 ? 2.443 -5.313 -7.460 1.00 81.25 90 CYS A N 1
ATOM 721 C CA . CYS A 1 90 ? 3.144 -6.240 -6.570 1.00 81.25 90 CYS A CA 1
ATOM 722 C C . CYS A 1 90 ? 2.282 -6.625 -5.362 1.00 81.25 90 CYS A C 1
ATOM 724 O O . CYS A 1 90 ? 2.170 -7.801 -5.034 1.00 81.25 90 CYS A O 1
ATOM 726 N N . THR A 1 91 ? 1.602 -5.651 -4.758 1.00 76.00 91 THR A N 1
ATOM 727 C CA . THR A 1 91 ? 0.708 -5.857 -3.610 1.00 76.00 91 THR A CA 1
ATOM 728 C C . THR A 1 91 ? -0.459 -6.775 -3.964 1.00 76.00 91 THR A C 1
ATOM 730 O O . THR A 1 91 ? -0.705 -7.746 -3.255 1.00 76.00 91 THR A O 1
ATOM 733 N N . LYS A 1 92 ? -1.159 -6.519 -5.079 1.00 77.38 92 LYS A N 1
ATOM 734 C CA . LYS A 1 92 ? -2.292 -7.351 -5.529 1.00 77.38 92 LYS A CA 1
ATOM 735 C C . LYS A 1 92 ? -1.868 -8.774 -5.903 1.00 77.38 92 LYS A C 1
ATOM 737 O O . LYS A 1 92 ? -2.692 -9.680 -5.858 1.00 77.38 92 LYS A O 1
ATOM 742 N N . LEU A 1 93 ? -0.604 -8.962 -6.276 1.00 79.19 93 LEU A N 1
ATOM 743 C CA . LEU A 1 93 ? -0.016 -10.261 -6.600 1.00 79.19 93 LEU A CA 1
ATOM 744 C C . LEU A 1 93 ? 0.683 -10.933 -5.414 1.00 79.19 93 LEU A C 1
ATOM 746 O O . LEU A 1 93 ? 1.282 -11.988 -5.606 1.00 79.19 93 LEU A O 1
ATOM 750 N N . TYR A 1 94 ? 0.617 -10.353 -4.210 1.00 76.62 94 TYR A N 1
ATOM 751 C CA . TYR A 1 94 ? 1.312 -10.855 -3.019 1.00 76.62 94 TYR A CA 1
ATOM 752 C C . TYR A 1 94 ? 2.834 -10.982 -3.212 1.00 76.62 94 TYR A C 1
ATOM 754 O O . TYR A 1 94 ? 3.511 -11.789 -2.573 1.00 76.62 94 TYR A O 1
ATOM 762 N N . ILE A 1 95 ? 3.402 -10.163 -4.097 1.00 81.12 95 ILE A N 1
ATOM 763 C CA . ILE A 1 95 ? 4.836 -10.110 -4.347 1.00 81.12 95 ILE A CA 1
ATOM 764 C C . ILE A 1 95 ? 5.476 -9.285 -3.237 1.00 81.12 95 ILE A C 1
ATOM 766 O O . ILE A 1 95 ? 5.290 -8.071 -3.162 1.00 81.12 95 ILE A O 1
ATOM 770 N N . LYS A 1 96 ? 6.292 -9.939 -2.403 1.00 78.44 96 LYS A N 1
ATOM 771 C CA . LYS A 1 96 ? 7.153 -9.246 -1.437 1.00 78.44 96 LYS A CA 1
ATOM 772 C C . LYS A 1 96 ? 8.124 -8.328 -2.187 1.00 78.44 96 LYS A C 1
ATOM 774 O O . LYS A 1 96 ? 9.008 -8.807 -2.891 1.00 78.44 96 LYS A O 1
ATOM 779 N N . PHE A 1 97 ? 7.986 -7.024 -2.016 1.00 76.69 97 PHE A N 1
ATOM 780 C CA . PHE A 1 97 ? 8.859 -6.008 -2.618 1.00 76.69 97 PHE A CA 1
ATOM 781 C C . PHE A 1 97 ? 9.946 -5.520 -1.650 1.00 76.69 97 PHE A C 1
ATOM 783 O O . PHE A 1 97 ? 10.454 -4.408 -1.774 1.00 76.69 97 PHE A O 1
ATOM 790 N N . ASN A 1 98 ? 10.308 -6.364 -0.679 1.00 68.38 98 ASN A N 1
ATOM 791 C CA . ASN A 1 98 ? 11.518 -6.173 0.112 1.00 68.38 98 ASN A CA 1
ATOM 792 C C . ASN A 1 98 ? 12.712 -6.078 -0.856 1.00 68.38 98 ASN A C 1
ATOM 794 O O . ASN A 1 98 ? 12.696 -6.692 -1.931 1.00 68.38 98 ASN A O 1
ATOM 798 N N . ASP A 1 99 ? 13.700 -5.264 -0.499 1.00 73.56 99 ASP A N 1
ATOM 799 C CA . ASP A 1 99 ? 14.917 -5.042 -1.290 1.00 73.56 99 ASP A CA 1
ATOM 800 C C . ASP A 1 99 ? 14.704 -4.300 -2.623 1.00 73.56 99 ASP A C 1
ATOM 802 O O . ASP A 1 99 ? 15.633 -4.197 -3.425 1.00 73.56 99 ASP A O 1
ATOM 806 N N . LEU A 1 100 ? 13.503 -3.759 -2.880 1.00 80.94 100 LEU A N 1
ATOM 807 C CA . LEU A 1 100 ? 13.371 -2.725 -3.905 1.00 80.94 100 LEU A CA 1
ATOM 808 C C . LEU A 1 100 ? 14.069 -1.444 -3.434 1.00 80.94 100 LEU A C 1
ATOM 810 O O . LEU A 1 100 ? 13.930 -1.082 -2.263 1.00 80.94 100 LEU A O 1
ATOM 814 N N . PRO A 1 101 ? 14.757 -0.723 -4.336 1.00 77.94 101 PRO A N 1
ATOM 815 C CA . PRO A 1 101 ? 15.351 0.561 -3.997 1.00 77.94 101 PRO A CA 1
ATOM 816 C C . PRO A 1 101 ? 14.328 1.556 -3.432 1.00 77.94 101 PRO A C 1
ATOM 818 O O . PRO A 1 101 ? 13.178 1.606 -3.883 1.00 77.94 101 PRO A O 1
ATOM 821 N N . ASP A 1 102 ? 14.756 2.403 -2.493 1.00 73.00 102 ASP A N 1
ATOM 822 C CA . ASP A 1 102 ? 13.873 3.375 -1.829 1.00 73.00 102 ASP A CA 1
ATOM 823 C C . ASP A 1 102 ? 13.224 4.367 -2.803 1.00 73.00 102 ASP A C 1
ATOM 825 O O . ASP A 1 102 ? 12.090 4.789 -2.582 1.00 73.00 102 ASP A O 1
ATOM 829 N N . PHE A 1 103 ? 13.887 4.666 -3.927 1.00 71.88 103 PHE A N 1
ATOM 830 C CA . PHE A 1 103 ? 13.329 5.517 -4.981 1.00 71.88 103 PHE A CA 1
ATOM 831 C C . PHE A 1 103 ? 12.134 4.871 -5.704 1.00 71.88 103 PHE A C 1
ATOM 833 O O . PHE A 1 103 ? 11.221 5.577 -6.110 1.00 71.88 103 PHE A O 1
ATOM 840 N N . ILE A 1 104 ? 12.090 3.534 -5.808 1.00 73.31 104 ILE A N 1
ATOM 841 C CA . ILE A 1 104 ? 10.936 2.798 -6.355 1.00 73.31 104 ILE A CA 1
ATOM 842 C C . ILE A 1 104 ? 9.820 2.716 -5.317 1.00 73.31 104 ILE A C 1
ATOM 844 O O . ILE A 1 104 ? 8.636 2.781 -5.633 1.00 73.31 104 ILE A O 1
ATOM 848 N N . THR A 1 105 ? 10.175 2.524 -4.050 1.00 65.19 105 THR A N 1
ATOM 849 C CA . THR A 1 105 ? 9.173 2.421 -2.986 1.00 65.19 105 THR A CA 1
ATOM 850 C C . THR A 1 105 ? 8.708 3.787 -2.503 1.00 65.19 105 THR A C 1
ATOM 852 O O . THR A 1 105 ? 7.870 3.844 -1.616 1.00 65.19 105 THR A O 1
ATOM 855 N N . GLY A 1 106 ? 9.240 4.887 -3.037 1.00 61.50 106 GLY A N 1
ATOM 856 C CA . GLY A 1 106 ? 8.898 6.239 -2.625 1.00 61.50 106 GLY A CA 1
ATOM 857 C C . GLY A 1 106 ? 9.113 6.495 -1.137 1.00 61.50 106 GLY A C 1
ATOM 858 O O . GLY A 1 106 ? 8.539 7.445 -0.633 1.00 61.50 106 GLY A O 1
ATOM 859 N N . ARG A 1 107 ? 9.876 5.679 -0.394 1.00 58.97 107 ARG A N 1
ATOM 860 C CA . ARG A 1 107 ? 10.021 5.808 1.073 1.00 58.97 107 ARG A CA 1
ATOM 861 C C . ARG A 1 107 ? 10.611 7.153 1.503 1.00 58.97 107 ARG A C 1
ATOM 863 O O . ARG A 1 107 ? 10.355 7.591 2.618 1.00 58.97 107 ARG A O 1
ATOM 870 N N . SER A 1 108 ? 11.324 7.818 0.601 1.00 53.31 108 SER A N 1
ATOM 871 C CA . SER A 1 108 ? 12.000 9.096 0.832 1.00 53.31 108 SER A CA 1
ATOM 872 C C . SER A 1 108 ? 11.147 10.335 0.518 1.00 53.31 108 SER A C 1
ATOM 874 O O . SER A 1 108 ? 11.585 11.444 0.812 1.00 53.31 108 SER A O 1
ATOM 876 N N . ASP A 1 109 ? 9.963 10.183 -0.092 1.00 57.91 109 ASP A N 1
ATOM 877 C CA . ASP A 1 109 ? 9.159 11.328 -0.546 1.00 57.91 109 ASP A CA 1
ATOM 878 C C . ASP A 1 109 ? 8.235 11.866 0.574 1.00 57.91 109 ASP A C 1
ATOM 880 O O . ASP A 1 109 ? 7.415 11.118 1.120 1.00 57.91 109 ASP A O 1
ATOM 884 N N . PRO A 1 110 ? 8.308 13.151 0.955 1.00 58.56 110 PRO A N 1
ATOM 885 C CA . PRO A 1 110 ? 7.368 13.733 1.912 1.00 58.56 110 PRO A CA 1
ATOM 886 C C . PRO A 1 110 ? 5.920 13.840 1.384 1.00 58.56 110 PRO A C 1
ATOM 888 O O . PRO A 1 110 ? 4.987 13.902 2.189 1.00 58.56 110 PRO A O 1
ATOM 891 N N . GLN A 1 111 ? 5.683 13.828 0.069 1.00 66.56 111 GLN A N 1
ATOM 892 C CA . GLN A 1 111 ? 4.348 13.901 -0.530 1.00 66.56 111 GLN A CA 1
ATOM 893 C C . GLN A 1 111 ? 4.012 12.609 -1.278 1.00 66.56 111 GLN A C 1
ATOM 895 O O . GLN A 1 111 ? 4.427 12.392 -2.404 1.00 66.56 111 GLN A O 1
ATOM 900 N N . VAL A 1 112 ? 3.208 11.745 -0.653 1.00 69.19 112 VAL A N 1
ATOM 901 C CA . VAL A 1 112 ? 2.687 10.533 -1.298 1.00 69.19 112 VAL A CA 1
ATOM 902 C C . VAL A 1 112 ? 1.531 10.927 -2.223 1.00 69.19 112 VAL A C 1
ATOM 904 O O . VAL A 1 112 ? 0.525 11.430 -1.712 1.00 69.19 112 VAL A O 1
ATOM 907 N N . PRO A 1 113 ? 1.617 10.697 -3.546 1.00 71.12 113 PRO A N 1
ATOM 908 C CA . PRO A 1 113 ? 0.514 10.998 -4.454 1.00 71.12 113 PRO A CA 1
ATOM 909 C C . PRO A 1 113 ? -0.705 10.094 -4.211 1.00 71.12 113 PRO A C 1
ATOM 911 O O . PRO A 1 113 ? -0.575 8.951 -3.776 1.00 71.12 113 PRO A O 1
ATOM 914 N N . ASP A 1 114 ? -1.906 10.583 -4.527 1.00 74.00 114 ASP A N 1
ATOM 915 C CA . ASP A 1 114 ? -3.186 9.883 -4.306 1.00 74.00 114 ASP A CA 1
ATOM 916 C C . ASP A 1 114 ? -3.273 8.488 -4.976 1.00 74.00 114 ASP A C 1
ATOM 918 O O . ASP A 1 114 ? -4.044 7.627 -4.544 1.00 74.00 114 ASP A O 1
ATOM 922 N N . ASP A 1 115 ? -2.499 8.230 -6.033 1.00 72.50 115 ASP A N 1
ATOM 923 C CA . ASP A 1 115 ? -2.490 6.956 -6.765 1.00 72.50 115 ASP A CA 1
ATOM 924 C C . ASP A 1 115 ? -1.680 5.843 -6.072 1.00 72.50 115 ASP A C 1
ATOM 926 O O . ASP A 1 115 ? -1.841 4.666 -6.418 1.00 72.50 115 ASP A O 1
ATOM 930 N N . CYS A 1 116 ? -0.878 6.202 -5.066 1.00 75.81 116 CYS A N 1
ATOM 931 C CA . CYS A 1 116 ? -0.158 5.298 -4.171 1.00 75.81 116 CYS A CA 1
ATOM 932 C C . CYS A 1 116 ? -1.051 4.650 -3.111 1.00 75.81 116 CYS A C 1
ATOM 934 O O . CYS A 1 116 ? -0.628 3.687 -2.467 1.00 75.81 116 CYS A O 1
ATOM 936 N N . PHE A 1 117 ? -2.255 5.180 -2.904 1.00 84.12 117 PHE A N 1
ATOM 937 C CA . PHE A 1 117 ? -3.184 4.682 -1.903 1.00 84.12 117 PHE A CA 1
ATOM 938 C C . PHE A 1 117 ? -4.055 3.568 -2.480 1.00 84.12 117 PHE A C 1
ATOM 940 O O . PHE A 1 117 ? -4.446 3.563 -3.651 1.00 84.12 117 PHE A O 1
ATOM 947 N N . ASP A 1 118 ? -4.406 2.620 -1.627 1.00 87.19 118 ASP A N 1
ATOM 948 C CA . ASP A 1 118 ? -5.403 1.601 -1.921 1.00 87.19 118 ASP A CA 1
ATOM 949 C C . ASP A 1 118 ? -6.325 1.440 -0.703 1.00 87.19 118 ASP A C 1
ATOM 951 O O . ASP A 1 118 ? -6.132 2.073 0.342 1.00 87.19 118 ASP A O 1
ATOM 955 N N . PHE A 1 119 ? -7.368 0.630 -0.849 1.00 90.44 119 PHE A N 1
ATOM 956 C CA . PHE A 1 119 ? -8.337 0.366 0.203 1.00 90.44 119 PHE A CA 1
ATOM 957 C C . PHE A 1 119 ? -8.497 -1.131 0.439 1.00 90.44 119 PHE A C 1
ATOM 959 O O . PHE A 1 119 ? -8.571 -1.921 -0.503 1.00 90.44 119 PHE A O 1
ATOM 966 N N . PHE A 1 120 ? -8.634 -1.511 1.704 1.00 90.25 120 PHE A N 1
ATOM 967 C CA . PHE A 1 120 ? -9.192 -2.804 2.088 1.00 90.25 120 PHE A CA 1
ATOM 968 C C . PHE A 1 120 ? -10.492 -2.604 2.869 1.00 90.25 120 PHE A C 1
ATOM 970 O O . PHE A 1 120 ? -10.800 -1.499 3.324 1.00 90.25 120 PHE A O 1
ATOM 977 N N . LYS A 1 121 ? -11.289 -3.668 2.976 1.00 91.75 121 LYS A N 1
ATOM 978 C CA . LYS A 1 121 ? -12.517 -3.681 3.773 1.00 91.75 121 LYS A CA 1
ATOM 979 C C . LYS A 1 121 ? -12.246 -4.345 5.115 1.00 91.75 121 LYS A C 1
ATOM 981 O O . LYS A 1 121 ? -11.702 -5.439 5.137 1.00 91.75 121 LYS A O 1
ATOM 986 N N . TRP A 1 122 ? -12.656 -3.697 6.200 1.00 92.44 122 TRP A N 1
ATOM 987 C CA . TRP A 1 122 ? -12.589 -4.238 7.557 1.00 92.44 122 TRP A CA 1
ATOM 988 C C . TRP A 1 122 ? -13.795 -3.744 8.356 1.00 92.44 122 TRP A C 1
ATOM 990 O O . TRP A 1 122 ? -14.146 -2.565 8.266 1.00 92.44 122 TRP A O 1
ATOM 1000 N N . HIS A 1 123 ? -14.506 -4.659 9.024 1.00 90.50 123 HIS A N 1
ATOM 1001 C CA . HIS A 1 123 ? -15.814 -4.401 9.653 1.00 90.50 123 HIS A CA 1
ATOM 1002 C C . HIS A 1 123 ? -16.786 -3.612 8.748 1.00 90.50 123 HIS A C 1
ATOM 1004 O O . HIS A 1 123 ? -17.446 -2.658 9.157 1.00 90.50 123 HIS A O 1
ATOM 1010 N N . GLY A 1 124 ? -16.827 -3.967 7.457 1.00 89.44 124 GLY A N 1
ATOM 1011 C CA . GLY A 1 124 ? -17.675 -3.320 6.448 1.00 89.44 124 GLY A CA 1
ATOM 1012 C C . GLY A 1 124 ? -17.222 -1.922 5.995 1.00 89.44 124 GLY A C 1
ATOM 1013 O O . GLY A 1 124 ? -1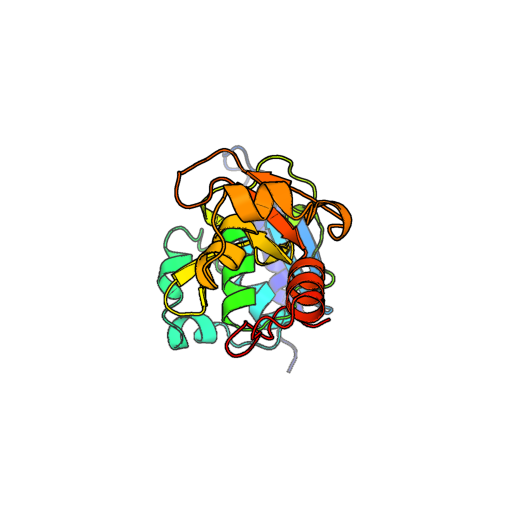7.774 -1.379 5.032 1.00 89.44 124 GLY A O 1
ATOM 1014 N N . ARG A 1 125 ? -16.189 -1.335 6.609 1.00 92.06 125 ARG A N 1
ATOM 1015 C CA . ARG A 1 125 ? -15.675 -0.001 6.268 1.00 92.06 125 ARG A CA 1
ATOM 1016 C C . ARG A 1 125 ? -14.435 -0.075 5.389 1.00 92.06 125 ARG A C 1
ATOM 1018 O O . ARG A 1 125 ? -13.687 -1.045 5.425 1.00 92.06 125 ARG A O 1
ATOM 1025 N N . SER A 1 126 ? -14.243 0.947 4.557 1.00 93.62 126 SER A N 1
ATOM 1026 C CA . SER A 1 126 ? -13.025 1.080 3.753 1.00 93.62 126 SER A CA 1
ATOM 1027 C C . SER A 1 126 ? -11.914 1.703 4.590 1.00 93.62 126 SER A C 1
ATOM 1029 O O . SER A 1 126 ? -12.076 2.816 5.087 1.00 93.62 126 SER A O 1
ATOM 1031 N N . VAL A 1 127 ? -10.774 1.027 4.681 1.00 93.25 127 VAL A N 1
ATOM 1032 C CA . VAL A 1 127 ? -9.563 1.533 5.328 1.00 93.25 127 VAL A CA 1
ATOM 1033 C C . VAL A 1 127 ? -8.544 1.879 4.253 1.00 93.25 127 VAL A C 1
ATOM 1035 O O . VAL A 1 127 ? -8.227 1.043 3.410 1.00 93.25 127 VAL A O 1
ATOM 1038 N N . ALA A 1 128 ? -8.072 3.127 4.267 1.00 92.94 128 ALA A N 1
ATOM 1039 C CA . ALA A 1 128 ? -7.060 3.595 3.326 1.00 92.94 128 ALA A CA 1
ATOM 1040 C C . ALA A 1 128 ? -5.678 3.153 3.803 1.00 92.94 128 ALA A C 1
ATOM 1042 O O . ALA A 1 128 ? -5.394 3.185 5.004 1.00 92.94 128 ALA A O 1
ATOM 1043 N N . TYR A 1 129 ? -4.812 2.772 2.874 1.00 91.19 129 TYR A N 1
ATOM 1044 C CA . TYR A 1 129 ? -3.455 2.352 3.191 1.00 91.19 129 TYR A CA 1
ATOM 1045 C C . TYR A 1 129 ? -2.486 2.643 2.045 1.00 91.19 129 TYR A C 1
ATOM 1047 O O . TYR A 1 129 ? -2.892 2.791 0.893 1.00 91.19 129 TYR A O 1
ATOM 1055 N N . ILE A 1 130 ? -1.199 2.712 2.379 1.00 86.62 130 ILE A N 1
ATOM 1056 C CA . ILE A 1 130 ? -0.084 2.907 1.453 1.00 86.62 130 ILE A CA 1
ATOM 1057 C C . ILE A 1 130 ? 0.727 1.604 1.447 1.00 86.62 130 ILE A C 1
ATOM 1059 O O . ILE A 1 130 ? 1.520 1.371 2.369 1.00 86.62 130 ILE A O 1
ATOM 1063 N N . PRO A 1 131 ? 0.543 0.730 0.439 1.00 81.62 131 PRO A N 1
ATOM 1064 C CA . PRO A 1 131 ? 1.109 -0.612 0.461 1.00 81.62 131 PRO A CA 1
ATOM 1065 C C . PRO A 1 131 ? 2.634 -0.646 0.633 1.00 81.62 131 PRO A C 1
ATOM 1067 O O . PRO A 1 131 ? 3.138 -1.377 1.483 1.00 81.62 131 PRO A O 1
ATOM 1070 N N . HIS A 1 132 ? 3.380 0.170 -0.120 1.00 72.75 132 HIS A N 1
ATOM 1071 C CA . HIS A 1 132 ? 4.851 0.126 -0.112 1.00 72.75 132 HIS A CA 1
ATOM 1072 C C . HIS A 1 132 ? 5.483 0.620 1.191 1.00 72.75 132 HIS A C 1
ATOM 1074 O O . HIS A 1 132 ? 6.542 0.126 1.586 1.00 72.75 132 HIS A O 1
ATOM 1080 N N . ARG A 1 133 ? 4.843 1.585 1.864 1.00 78.50 133 ARG A N 1
ATOM 1081 C CA . ARG A 1 133 ? 5.301 2.086 3.170 1.00 78.50 133 ARG A CA 1
ATOM 1082 C C . ARG A 1 133 ? 4.772 1.257 4.329 1.00 78.50 133 ARG A C 1
ATOM 1084 O O . ARG A 1 133 ? 5.184 1.475 5.458 1.00 78.50 133 ARG A O 1
ATOM 1091 N N . ARG A 1 134 ? 3.865 0.312 4.059 1.00 82.44 134 ARG A N 1
ATOM 1092 C CA . ARG A 1 134 ? 3.150 -0.449 5.088 1.00 82.44 134 ARG A CA 1
ATOM 1093 C C . ARG A 1 134 ? 2.443 0.454 6.083 1.00 82.44 134 ARG A C 1
ATOM 1095 O O . ARG A 1 134 ? 2.415 0.168 7.276 1.00 82.44 134 ARG A O 1
ATOM 1102 N N . LEU A 1 135 ? 1.885 1.547 5.574 1.00 88.12 135 LEU A N 1
ATOM 1103 C CA . LEU A 1 135 ? 1.171 2.505 6.392 1.00 88.12 135 LEU A CA 1
ATOM 1104 C C . LEU A 1 135 ? -0.335 2.343 6.213 1.00 88.12 135 LEU A C 1
ATOM 1106 O O . LEU A 1 135 ? -0.814 2.193 5.091 1.00 88.12 135 LEU A O 1
ATOM 1110 N N . VAL A 1 136 ? -1.088 2.450 7.298 1.00 91.81 136 VAL A N 1
ATOM 1111 C CA . VAL A 1 136 ? -2.555 2.451 7.304 1.00 91.81 136 VAL A CA 1
ATOM 1112 C C . VAL A 1 136 ? -3.084 3.727 7.923 1.00 91.81 136 VAL A C 1
ATOM 1114 O O . VAL A 1 136 ? -2.497 4.252 8.867 1.00 91.81 136 VAL A O 1
ATOM 1117 N N . ASN A 1 137 ? -4.203 4.226 7.403 1.00 92.94 137 ASN A N 1
ATOM 1118 C CA . ASN A 1 137 ? -4.882 5.377 7.978 1.00 92.94 137 ASN A CA 1
ATOM 1119 C C . ASN A 1 137 ? -5.504 4.967 9.321 1.00 92.94 137 ASN A C 1
ATOM 1121 O O . ASN A 1 137 ? -6.531 4.282 9.367 1.00 92.94 137 ASN A O 1
ATOM 1125 N N . ALA A 1 138 ? -4.877 5.404 10.412 1.00 90.56 138 ALA A N 1
ATOM 1126 C CA . ALA A 1 138 ? -5.267 5.081 11.778 1.00 90.56 138 ALA A CA 1
ATOM 1127 C C . ALA A 1 138 ? -6.710 5.513 12.068 1.00 90.56 138 ALA A C 1
ATOM 1129 O O . ALA A 1 138 ? -7.483 4.775 12.675 1.00 90.56 138 ALA A O 1
ATOM 1130 N N . GLY A 1 139 ? -7.105 6.690 11.572 1.00 90.06 139 GLY A N 1
ATOM 1131 C CA . GLY A 1 139 ? -8.467 7.191 11.721 1.00 90.06 139 GLY A CA 1
ATOM 1132 C C . GLY A 1 139 ? -9.492 6.266 11.068 1.00 90.06 139 GLY A C 1
ATOM 1133 O O . GLY A 1 139 ? -10.523 5.964 11.667 1.00 90.06 139 GLY A O 1
ATOM 1134 N N . HIS A 1 140 ? -9.206 5.767 9.864 1.00 92.56 140 HIS A N 1
ATOM 1135 C CA . HIS A 1 140 ? -10.102 4.832 9.184 1.00 92.56 140 HIS A CA 1
ATOM 1136 C C . HIS A 1 140 ? -10.180 3.482 9.903 1.00 92.56 140 HIS A C 1
ATOM 1138 O O . HIS A 1 140 ? -11.280 2.958 10.054 1.00 92.56 140 HIS A O 1
ATOM 1144 N N . MET A 1 141 ? -9.051 2.944 10.382 1.00 91.69 141 MET A N 1
ATOM 1145 C CA . MET A 1 141 ? -9.043 1.698 11.158 1.00 91.69 141 MET A CA 1
ATOM 1146 C C . MET A 1 141 ? -9.891 1.816 12.422 1.00 91.69 141 MET A C 1
ATOM 1148 O O . MET A 1 141 ? -10.843 1.063 12.592 1.00 91.69 141 MET A O 1
ATOM 1152 N N . PHE A 1 142 ? -9.607 2.784 13.292 1.00 89.38 142 PHE A N 1
ATOM 1153 C CA . PHE A 1 142 ? -10.302 2.865 14.578 1.00 89.38 142 PHE A CA 1
ATOM 1154 C C . PHE A 1 142 ? -11.783 3.229 14.416 1.00 89.38 142 PHE A C 1
ATOM 1156 O O . PHE A 1 142 ? -12.637 2.715 15.135 1.00 89.38 142 PHE A O 1
ATOM 1163 N N . THR A 1 143 ? -12.134 4.034 13.409 1.00 90.69 143 THR A N 1
ATOM 1164 C CA . THR A 1 143 ? -13.551 4.283 13.100 1.00 90.69 143 THR A CA 1
ATOM 1165 C C . THR A 1 143 ? -14.271 3.059 12.527 1.00 90.69 143 THR A C 1
ATOM 1167 O O . THR A 1 143 ? -15.494 2.983 12.660 1.00 90.69 143 THR A O 1
ATOM 1170 N N . ALA A 1 144 ? -13.568 2.095 11.917 1.00 91.50 144 ALA A N 1
ATOM 1171 C CA . ALA A 1 144 ? -14.153 0.824 11.475 1.00 91.50 144 ALA A CA 1
ATOM 1172 C C . ALA A 1 144 ? -14.665 -0.021 12.644 1.00 91.50 144 ALA A C 1
ATOM 1174 O O . ALA A 1 144 ? -15.707 -0.658 12.517 1.00 91.50 144 ALA A O 1
ATOM 1175 N N . VAL A 1 145 ? -13.997 0.065 13.793 1.00 90.12 145 VAL A N 1
ATOM 1176 C CA . VAL A 1 145 ? -14.329 -0.668 15.025 1.00 90.12 145 VAL A CA 1
ATOM 1177 C C . VAL A 1 145 ? -15.088 0.187 16.048 1.00 90.12 145 VAL A C 1
ATOM 1179 O O . VAL A 1 145 ? -15.168 -0.150 17.222 1.00 90.12 145 VAL A O 1
ATOM 1182 N N . GLY A 1 146 ? -15.681 1.301 15.604 1.00 87.44 146 GLY A N 1
ATOM 1183 C CA . GLY A 1 146 ? -16.622 2.093 16.405 1.00 87.44 146 GLY A CA 1
ATOM 1184 C C . GLY A 1 146 ? -16.013 3.229 17.229 1.00 87.44 146 GLY A C 1
ATOM 1185 O O . GLY A 1 146 ? -16.754 3.940 17.906 1.00 87.44 146 GLY A O 1
ATOM 1186 N N . TYR A 1 147 ? -14.704 3.477 17.142 1.00 87.50 147 TYR A N 1
ATOM 1187 C CA . TYR A 1 147 ? -14.095 4.606 17.840 1.00 87.50 147 TYR A CA 1
ATOM 1188 C C . TYR A 1 147 ? -14.443 5.926 17.154 1.00 87.50 147 TYR A C 1
ATOM 1190 O O . TYR A 1 147 ? -14.394 6.063 15.928 1.00 87.50 147 TYR A O 1
ATOM 1198 N N . THR A 1 148 ? -14.753 6.939 17.958 1.00 82.44 148 THR A N 1
ATOM 1199 C CA . THR A 1 148 ? -14.943 8.303 17.459 1.00 82.44 148 THR A CA 1
ATOM 1200 C C . THR A 1 148 ? -13.598 9.020 17.333 1.00 82.44 148 THR A C 1
ATOM 1202 O O . THR A 1 148 ? -12.627 8.667 18.002 1.00 82.44 148 THR A O 1
ATOM 1205 N N . ARG A 1 149 ? -13.533 10.089 16.526 1.00 72.06 149 ARG A N 1
ATOM 1206 C CA . ARG A 1 149 ? -12.334 10.950 16.449 1.00 72.06 149 ARG A CA 1
ATOM 1207 C C . ARG A 1 149 ? -11.897 11.466 17.823 1.00 72.06 149 ARG A C 1
ATOM 1209 O O . ARG A 1 149 ? -10.703 11.559 18.086 1.00 72.06 149 ARG A O 1
ATOM 1216 N N . GLN A 1 150 ? -12.861 11.771 18.690 1.00 70.88 150 GLN A N 1
ATOM 1217 C CA . GLN A 1 150 ? -12.598 12.236 20.046 1.00 70.88 150 GLN A CA 1
ATOM 1218 C C . GLN A 1 150 ? -11.956 11.133 20.895 1.00 70.88 150 GLN A C 1
ATOM 1220 O O . GLN A 1 150 ? -10.935 11.383 21.528 1.00 70.88 150 GLN A O 1
ATOM 1225 N N . THR A 1 151 ? -12.479 9.905 20.833 1.00 73.88 151 THR A N 1
ATOM 1226 C CA . THR A 1 151 ? -11.900 8.742 21.525 1.00 73.88 151 THR A CA 1
ATOM 1227 C C . THR A 1 151 ? -10.473 8.467 21.048 1.00 73.88 151 THR A C 1
ATOM 1229 O O . THR A 1 151 ? -9.581 8.268 21.862 1.00 73.88 151 THR A O 1
ATOM 1232 N N . ILE A 1 152 ? -10.223 8.558 19.738 1.00 71.88 152 ILE A N 1
ATOM 1233 C CA . ILE A 1 152 ? -8.885 8.367 19.153 1.00 71.88 152 ILE A CA 1
ATOM 1234 C C . ILE A 1 152 ? -7.883 9.398 19.684 1.00 71.88 152 ILE A C 1
ATOM 1236 O O . ILE A 1 152 ? -6.749 9.050 20.012 1.00 71.88 152 ILE A O 1
ATOM 1240 N N . HIS A 1 153 ? -8.294 10.663 19.797 1.00 68.94 153 HIS A N 1
ATOM 1241 C CA . HIS A 1 153 ? -7.456 11.709 20.381 1.00 68.94 153 HIS A CA 1
ATOM 1242 C C . HIS A 1 153 ? -7.233 11.516 21.887 1.00 68.94 153 HIS A C 1
ATOM 1244 O O . HIS A 1 153 ? -6.113 11.702 22.360 1.00 68.94 153 HIS A O 1
ATOM 1250 N N . MET A 1 154 ? -8.272 11.136 22.634 1.00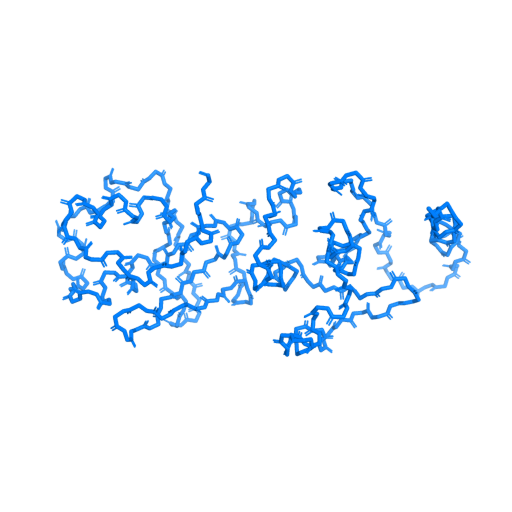 58.12 154 MET A N 1
ATOM 1251 C CA . MET A 1 154 ? -8.209 10.974 24.090 1.00 58.12 154 MET A CA 1
ATOM 1252 C C . MET A 1 154 ? -7.382 9.762 24.521 1.00 58.12 154 MET A C 1
ATOM 1254 O O . MET A 1 154 ? -6.645 9.842 25.502 1.00 58.12 154 MET A O 1
ATOM 1258 N N . GLU A 1 155 ? -7.438 8.659 23.776 1.00 66.94 155 GLU A N 1
ATOM 1259 C CA . GLU A 1 155 ? -6.710 7.434 24.119 1.00 66.94 155 GLU A CA 1
ATOM 1260 C C . GLU A 1 155 ? -5.198 7.520 23.890 1.00 66.94 155 GLU A C 1
ATOM 1262 O O . GLU A 1 155 ? -4.470 6.590 24.228 1.00 66.94 155 GLU A O 1
ATOM 1267 N N . SER A 1 156 ? -4.692 8.651 23.383 1.00 65.44 156 SER A N 1
ATOM 1268 C CA . SER A 1 156 ? -3.255 8.898 23.227 1.00 65.44 156 SER A CA 1
ATOM 1269 C C . SER A 1 156 ? -2.522 7.783 22.469 1.00 65.44 156 SER A C 1
ATOM 1271 O O . SER A 1 156 ? -1.338 7.543 22.719 1.00 65.44 156 SER A O 1
ATOM 1273 N N . PHE A 1 157 ? -3.185 7.147 21.491 1.00 69.31 157 PHE A N 1
ATOM 1274 C CA . PHE A 1 157 ? -2.602 6.081 20.660 1.00 69.31 157 PHE A CA 1
ATOM 1275 C C . PHE A 1 157 ? -1.251 6.462 20.047 1.00 69.31 157 PHE A C 1
ATOM 1277 O O . PHE A 1 157 ? -0.407 5.615 19.781 1.00 69.31 157 PHE A O 1
ATOM 1284 N N . GLY A 1 158 ? -1.004 7.767 19.912 1.00 64.38 158 GLY A N 1
ATOM 1285 C CA . GLY A 1 158 ? 0.265 8.326 19.492 1.00 64.38 158 GLY A CA 1
ATOM 1286 C C . GL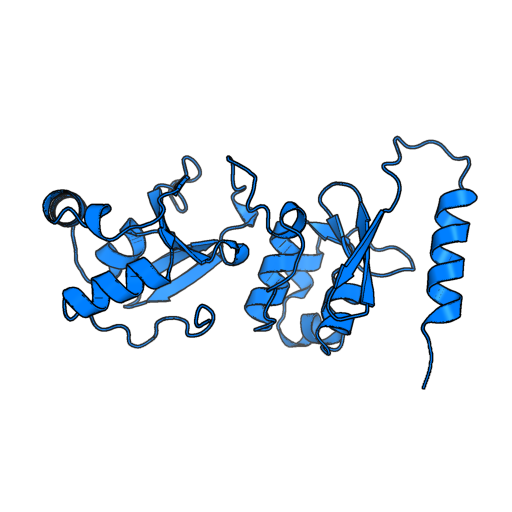Y A 1 158 ? 1.504 7.881 20.278 1.00 64.38 158 GLY A C 1
ATOM 1287 O O . GLY A 1 158 ? 2.589 8.116 19.756 1.00 64.38 158 GLY A O 1
ATOM 1288 N N . LYS A 1 159 ? 1.378 7.282 21.470 1.00 69.81 159 LYS A N 1
ATOM 1289 C CA . LYS A 1 159 ? 2.506 6.689 22.213 1.00 69.81 159 LYS A CA 1
ATOM 1290 C C . LYS A 1 159 ? 2.958 5.332 21.659 1.00 69.81 159 LYS A C 1
ATOM 1292 O O . LYS A 1 159 ? 4.103 4.961 21.872 1.00 69.81 159 LYS A O 1
ATOM 1297 N N . HIS A 1 160 ? 2.084 4.624 20.943 1.00 69.12 160 HIS A N 1
ATOM 1298 C CA . HIS A 1 160 ? 2.362 3.301 20.372 1.00 69.12 160 HIS A CA 1
ATOM 1299 C C . HIS A 1 160 ? 2.903 3.366 18.939 1.00 69.12 160 HIS A C 1
ATOM 1301 O O . HIS A 1 160 ? 3.261 2.341 1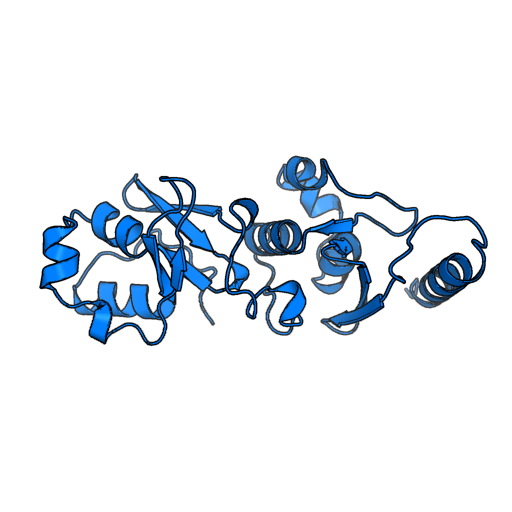8.371 1.00 69.12 160 HIS A O 1
ATOM 1307 N N . PHE A 1 161 ? 2.938 4.556 18.335 1.00 79.88 161 PHE A N 1
ATOM 1308 C CA . PHE A 1 161 ? 3.344 4.719 16.942 1.00 79.88 161 PHE A CA 1
ATOM 1309 C C . PHE A 1 161 ? 4.815 5.119 16.888 1.00 79.88 161 PHE A C 1
ATOM 1311 O O . PHE A 1 161 ? 5.176 6.219 17.312 1.00 79.88 161 PHE A O 1
ATOM 1318 N N . SER A 1 162 ? 5.641 4.233 16.346 1.00 75.81 162 SER A N 1
ATOM 1319 C CA . SER A 1 162 ? 7.058 4.485 16.085 1.00 75.81 162 SER A CA 1
ATOM 1320 C C . SER A 1 162 ? 7.254 5.522 14.976 1.00 75.81 162 SER A C 1
ATOM 1322 O O . SER A 1 162 ? 8.159 6.349 15.051 1.00 75.81 162 SER A O 1
ATOM 1324 N N . GLU A 1 163 ? 6.345 5.541 14.000 1.00 77.50 163 GLU A N 1
ATOM 1325 C CA . GLU A 1 163 ? 6.330 6.487 12.891 1.00 77.50 163 GLU A CA 1
ATOM 1326 C C . GLU A 1 163 ? 4.905 6.983 12.618 1.00 77.50 163 GLU A C 1
ATOM 1328 O O . GLU A 1 163 ? 3.925 6.239 12.736 1.00 77.50 163 GLU A O 1
ATOM 1333 N N . LYS A 1 164 ? 4.782 8.265 12.251 1.00 82.06 164 LYS A N 1
ATOM 1334 C CA . LYS A 1 164 ? 3.515 8.877 11.841 1.00 82.06 164 LYS A CA 1
ATOM 1335 C C . LYS A 1 164 ? 3.733 9.709 10.588 1.00 82.06 164 LYS A C 1
ATOM 1337 O O . LYS A 1 164 ? 4.599 10.578 10.556 1.00 82.06 164 LYS A O 1
ATOM 1342 N N . TYR A 1 165 ? 2.876 9.496 9.603 1.00 83.38 165 TYR A N 1
ATOM 1343 C CA . TYR A 1 165 ? 2.810 10.279 8.381 1.00 83.38 165 TYR A CA 1
ATOM 1344 C C . TYR A 1 165 ? 1.452 10.971 8.303 1.00 83.38 165 TYR A C 1
ATOM 1346 O O . TYR A 1 165 ? 0.419 10.316 8.399 1.00 83.38 165 TYR A O 1
ATOM 1354 N N . PHE A 1 166 ? 1.418 12.291 8.142 1.00 84.88 166 PHE A N 1
ATOM 1355 C CA . PHE A 1 166 ? 0.161 13.002 7.915 1.00 84.88 166 PHE A CA 1
ATOM 1356 C C . PHE A 1 166 ? -0.001 13.295 6.428 1.00 84.88 166 PHE A C 1
ATOM 1358 O O . PHE A 1 166 ? 0.825 13.991 5.839 1.00 84.88 166 PHE A O 1
ATOM 1365 N N . HIS A 1 167 ? -1.081 12.794 5.832 1.00 82.56 167 HIS A N 1
ATOM 1366 C CA . HIS A 1 167 ? -1.421 13.090 4.448 1.00 82.56 167 HIS A CA 1
ATOM 1367 C C . HIS A 1 167 ? -2.521 14.150 4.389 1.00 82.56 167 HIS A C 1
ATOM 1369 O O . HIS A 1 167 ? -3.624 13.950 4.907 1.00 82.56 167 HIS A O 1
ATOM 1375 N N . LYS A 1 168 ? -2.221 15.262 3.714 1.00 80.69 168 LYS A N 1
ATOM 1376 C CA . LYS A 1 168 ? -3.168 16.332 3.402 1.00 80.69 168 LYS A CA 1
ATOM 1377 C C . LYS A 1 168 ? -3.486 16.265 1.908 1.00 80.69 168 LYS A C 1
ATOM 1379 O O . LYS A 1 168 ? -2.654 16.648 1.094 1.00 80.69 168 LYS A O 1
ATOM 1384 N N . GLY A 1 169 ? -4.669 15.771 1.563 1.00 74.50 169 GLY A N 1
ATOM 1385 C CA . GLY A 1 169 ? -5.061 15.527 0.174 1.00 74.50 169 GLY A CA 1
ATOM 1386 C C . GLY A 1 169 ? -6.565 15.334 0.034 1.00 74.50 169 GLY A C 1
ATOM 1387 O O . GLY A 1 169 ? -7.347 15.974 0.741 1.00 74.50 169 GLY A O 1
ATOM 1388 N N . SER A 1 170 ? -6.993 14.459 -0.878 1.00 81.19 170 SER A N 1
ATOM 1389 C CA . SER A 1 170 ? -8.416 14.140 -1.024 1.00 81.19 170 SER A CA 1
ATOM 1390 C C . SER A 1 170 ? -9.003 13.657 0.307 1.00 81.19 170 SER A C 1
ATOM 1392 O O . SER A 1 170 ? -8.388 12.844 0.994 1.00 81.19 170 SER A O 1
ATOM 1394 N N . ARG A 1 171 ? -10.231 14.079 0.655 1.00 81.94 171 ARG A N 1
ATOM 1395 C CA . ARG A 1 171 ? -10.899 13.707 1.926 1.00 81.94 171 ARG A CA 1
ATOM 1396 C C . ARG A 1 171 ? -10.932 12.198 2.200 1.00 81.94 171 ARG A C 1
ATOM 1398 O O . ARG A 1 171 ? -11.030 11.788 3.348 1.00 81.94 171 ARG A O 1
ATOM 1405 N N . LYS A 1 172 ? -10.888 11.373 1.150 1.00 86.69 172 LYS A N 1
ATOM 1406 C CA . LYS A 1 172 ? -10.875 9.903 1.241 1.00 86.69 172 LYS A CA 1
ATOM 1407 C C . LYS A 1 172 ? -9.511 9.307 1.617 1.00 86.69 172 LYS A C 1
ATOM 1409 O O . LYS A 1 172 ? -9.454 8.124 1.933 1.00 86.69 172 LYS A O 1
ATOM 1414 N N . PHE A 1 173 ? -8.437 10.084 1.530 1.00 86.81 173 PHE A N 1
ATOM 1415 C CA . PHE A 1 173 ? -7.075 9.691 1.895 1.00 86.81 173 PHE A CA 1
ATOM 1416 C C . PHE A 1 173 ? -6.517 10.539 3.033 1.00 86.81 173 PHE A C 1
ATOM 1418 O O . PHE A 1 173 ? -5.528 10.147 3.636 1.00 86.81 173 PHE A O 1
ATOM 1425 N N . GLU A 1 174 ? -7.131 11.679 3.334 1.00 86.81 174 GLU A N 1
ATOM 1426 C CA . GLU A 1 174 ? -6.713 12.574 4.405 1.00 86.81 174 GLU A CA 1
ATOM 1427 C C . GLU A 1 174 ? -6.657 11.858 5.765 1.00 86.81 174 GLU A C 1
ATOM 1429 O O . GLU A 1 174 ? -7.561 11.106 6.143 1.00 86.81 174 GLU A O 1
ATOM 1434 N N . GLY A 1 175 ? -5.587 12.106 6.521 1.00 88.50 175 GLY A N 1
ATOM 1435 C CA . GLY A 1 175 ? -5.462 11.633 7.895 1.00 88.50 175 GLY A CA 1
ATOM 1436 C C . GLY A 1 175 ? -4.052 11.220 8.291 1.00 88.50 175 GLY A C 1
ATOM 1437 O O . GLY A 1 175 ? -3.076 11.436 7.570 1.00 88.50 175 GLY A O 1
ATOM 1438 N N . THR A 1 176 ? -3.966 10.622 9.477 1.00 89.12 176 THR A N 1
ATOM 1439 C CA . THR A 1 176 ? -2.717 10.111 10.042 1.00 89.12 176 THR A CA 1
ATOM 1440 C C . THR A 1 176 ? -2.531 8.652 9.659 1.00 89.12 176 THR A C 1
ATOM 1442 O O . THR A 1 176 ? -3.360 7.798 9.974 1.00 89.12 176 THR A O 1
ATOM 1445 N N . TYR A 1 177 ? -1.410 8.385 9.014 1.00 90.19 177 TYR A N 1
ATOM 1446 C CA . TYR A 1 177 ? -0.935 7.084 8.595 1.00 90.19 177 TYR A CA 1
ATOM 1447 C C . TYR A 1 177 ? 0.140 6.591 9.558 1.00 90.19 177 TYR A C 1
ATOM 1449 O O . TYR A 1 177 ? 1.039 7.343 9.930 1.00 90.19 177 TYR A O 1
ATOM 1457 N N . ILE A 1 178 ? 0.033 5.332 9.963 1.00 89.62 178 ILE A N 1
ATOM 1458 C CA . ILE A 1 178 ? 0.934 4.676 10.918 1.00 89.62 178 ILE A CA 1
ATOM 1459 C C . ILE A 1 178 ? 1.375 3.332 10.364 1.00 89.62 178 ILE A C 1
ATOM 1461 O O . ILE A 1 178 ? 0.666 2.762 9.530 1.00 89.62 178 ILE A O 1
ATOM 1465 N N . LEU A 1 179 ? 2.511 2.813 10.830 1.00 87.94 179 LEU A N 1
ATOM 1466 C CA . LEU A 1 179 ? 2.941 1.470 10.454 1.00 87.94 179 LEU A CA 1
ATOM 1467 C C . LEU A 1 179 ? 1.858 0.455 10.811 1.00 87.94 179 LEU A C 1
ATOM 1469 O O . LEU A 1 179 ? 1.296 0.474 11.904 1.00 87.94 179 LEU A O 1
ATOM 1473 N N . TYR A 1 180 ? 1.593 -0.457 9.884 1.00 88.19 180 TYR A N 1
ATOM 1474 C CA . TYR A 1 180 ? 0.593 -1.496 10.070 1.00 88.19 180 TYR A CA 1
ATOM 1475 C C . TYR A 1 180 ? 0.873 -2.339 11.313 1.00 88.19 180 TYR A C 1
ATOM 1477 O O . TYR A 1 180 ? -0.042 -2.604 12.079 1.00 88.19 180 TYR A O 1
ATOM 1485 N N . GLY A 1 181 ? 2.141 -2.679 11.567 1.00 86.75 181 GLY A N 1
ATOM 1486 C CA . GLY A 1 181 ? 2.535 -3.401 12.779 1.00 86.75 181 GLY A CA 1
ATOM 1487 C C . GLY A 1 181 ? 2.185 -2.652 14.069 1.00 86.75 181 GLY A C 1
ATOM 1488 O O . GLY A 1 181 ? 1.707 -3.269 15.014 1.00 86.75 181 GLY A O 1
ATOM 1489 N N . ASP A 1 182 ? 2.337 -1.325 14.099 1.00 88.50 182 ASP A N 1
ATOM 1490 C CA . ASP A 1 182 ? 1.926 -0.525 15.260 1.00 88.50 182 ASP A CA 1
ATOM 1491 C C . ASP A 1 182 ? 0.399 -0.470 15.389 1.00 88.50 182 ASP A C 1
ATOM 1493 O O . ASP A 1 182 ? -0.131 -0.508 16.498 1.00 88.50 182 ASP A O 1
ATOM 1497 N N . ALA A 1 183 ? -0.326 -0.440 14.267 1.00 89.44 183 ALA A N 1
ATOM 1498 C CA . ALA A 1 183 ? -1.783 -0.522 14.275 1.00 89.44 183 ALA A CA 1
ATOM 1499 C C . ALA A 1 183 ? -2.282 -1.865 14.836 1.00 89.44 183 ALA A C 1
ATOM 1501 O O . ALA A 1 183 ? -3.224 -1.872 15.628 1.00 89.44 183 ALA A O 1
ATOM 1502 N N . ILE A 1 184 ? -1.636 -2.980 14.469 1.00 89.31 184 ILE A N 1
ATOM 1503 C CA . ILE A 1 184 ? -1.936 -4.314 15.008 1.00 89.31 184 ILE A CA 1
ATOM 1504 C C . ILE A 1 184 ? -1.675 -4.361 16.512 1.00 89.31 184 ILE A C 1
ATOM 1506 O O . ILE A 1 184 ? -2.585 -4.724 17.247 1.00 89.31 184 ILE A O 1
ATOM 1510 N N . ARG A 1 185 ? -0.508 -3.896 16.980 1.00 87.06 185 ARG A N 1
ATOM 1511 C CA . ARG A 1 185 ? -0.191 -3.836 18.420 1.00 87.06 185 ARG A CA 1
ATOM 1512 C C . ARG A 1 185 ? -1.244 -3.070 19.211 1.00 87.06 185 ARG A C 1
ATOM 1514 O O . ARG A 1 185 ? -1.677 -3.518 20.262 1.00 87.06 185 ARG A O 1
ATOM 1521 N N . VAL A 1 186 ? -1.705 -1.935 18.684 1.00 87.38 186 VAL A N 1
ATOM 1522 C CA . VAL A 1 186 ? -2.785 -1.175 19.326 1.00 87.38 186 VAL A CA 1
ATOM 1523 C C . VAL A 1 186 ? -4.098 -1.956 19.342 1.00 87.38 186 VAL A C 1
ATOM 1525 O O . VAL A 1 186 ? -4.829 -1.881 20.327 1.00 87.38 186 VAL A O 1
ATOM 1528 N N . CYS A 1 187 ? -4.422 -2.690 18.276 1.00 88.69 187 CYS A N 1
ATOM 1529 C CA . CYS A 1 187 ? -5.617 -3.529 18.261 1.00 88.69 187 CYS A CA 1
ATOM 1530 C C . CYS A 1 187 ? -5.521 -4.649 19.304 1.00 88.69 187 CYS A C 1
ATOM 1532 O O . CYS A 1 187 ? -6.476 -4.858 20.047 1.00 88.69 187 CYS A O 1
ATOM 1534 N N . GLU A 1 188 ? -4.367 -5.302 19.420 1.00 88.50 188 GLU A N 1
ATOM 1535 C CA . GLU A 1 188 ? -4.098 -6.340 20.419 1.00 88.50 188 GLU A CA 1
ATOM 1536 C C . GLU A 1 188 ? -4.191 -5.791 21.851 1.00 88.50 188 GLU A C 1
ATOM 1538 O O . GLU A 1 188 ? -4.952 -6.326 22.658 1.00 88.50 188 GLU A O 1
ATOM 1543 N N . ASP A 1 189 ? -3.523 -4.669 22.142 1.00 86.25 189 ASP A N 1
ATOM 1544 C CA . ASP A 1 189 ? -3.551 -3.992 23.450 1.00 86.25 189 ASP A CA 1
ATOM 1545 C C . ASP A 1 189 ? -4.978 -3.612 23.886 1.00 86.25 189 ASP A C 1
ATOM 1547 O O . ASP A 1 189 ? -5.277 -3.497 25.077 1.00 86.25 189 ASP A O 1
ATOM 1551 N N . LYS A 1 190 ? -5.870 -3.389 22.916 1.00 86.19 190 LYS A N 1
ATOM 1552 C CA . LYS A 1 190 ? -7.264 -2.981 23.129 1.00 86.19 190 LYS A CA 1
ATOM 1553 C C . LYS A 1 190 ? -8.267 -4.117 22.954 1.00 86.19 190 LYS A C 1
ATOM 1555 O O . LYS A 1 190 ? -9.466 -3.855 23.013 1.00 86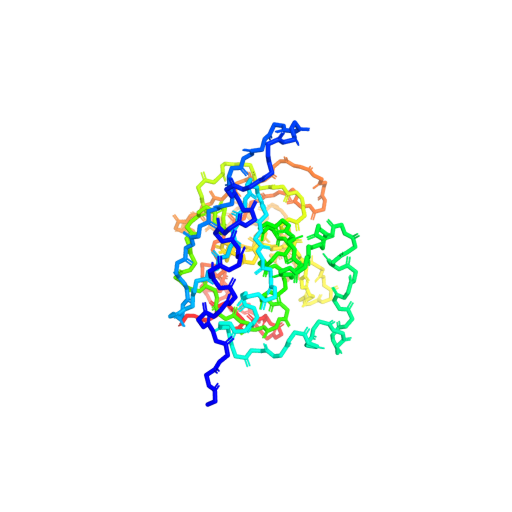.19 190 LYS A O 1
ATOM 1560 N N . ALA A 1 191 ? -7.799 -5.351 22.756 1.00 88.94 191 ALA A N 1
ATOM 1561 C CA . ALA A 1 191 ? -8.632 -6.519 22.473 1.00 88.94 191 ALA A CA 1
ATOM 1562 C C . ALA A 1 191 ? -9.625 -6.293 21.309 1.00 88.94 191 ALA A C 1
ATOM 1564 O O . ALA A 1 191 ? -10.760 -6.771 21.330 1.00 88.94 191 ALA A O 1
ATOM 1565 N N . ILE A 1 192 ? -9.200 -5.536 20.295 1.00 90.31 192 ILE A N 1
ATOM 1566 C CA . ILE A 1 192 ? -9.947 -5.301 19.061 1.00 90.31 192 ILE A CA 1
ATOM 1567 C C . ILE A 1 192 ? -9.753 -6.507 18.139 1.00 90.31 192 ILE A C 1
ATOM 1569 O O . ILE A 1 192 ? -8.632 -6.967 17.930 1.00 90.31 192 ILE A O 1
ATOM 1573 N N . ASP A 1 193 ? -10.850 -6.994 17.559 1.00 89.00 193 ASP A N 1
ATOM 1574 C CA . ASP A 1 193 ? -10.827 -8.123 16.631 1.00 89.00 193 ASP A CA 1
ATOM 1575 C C . ASP A 1 193 ? -10.053 -7.791 15.349 1.00 89.00 193 ASP A C 1
ATOM 1577 O O . ASP A 1 193 ? -10.516 -7.026 14.509 1.00 89.00 193 ASP A O 1
ATOM 1581 N N . ILE A 1 194 ? -8.887 -8.408 15.178 1.00 89.94 194 ILE A N 1
ATOM 1582 C CA . ILE A 1 194 ? -8.050 -8.282 13.979 1.00 89.94 194 ILE A CA 1
ATOM 1583 C C . ILE A 1 194 ? -8.424 -9.282 12.878 1.00 89.94 194 ILE A C 1
ATOM 1585 O O . ILE A 1 194 ? -7.741 -9.362 11.855 1.00 89.94 194 ILE A O 1
ATOM 1589 N N . SER A 1 195 ? -9.498 -10.059 13.045 1.00 84.94 195 SER A N 1
ATOM 1590 C CA . SER A 1 195 ? -9.982 -10.937 11.986 1.00 84.94 195 SER A CA 1
ATOM 1591 C C . SER A 1 195 ? -10.285 -10.132 10.717 1.00 84.94 195 SER A C 1
ATOM 1593 O O . SER A 1 195 ? -10.680 -8.965 10.759 1.00 84.94 195 SER A O 1
ATOM 1595 N N . GLN A 1 196 ? -10.072 -10.753 9.552 1.00 83.31 196 GLN A N 1
ATOM 1596 C CA . GLN A 1 196 ? -10.268 -10.140 8.225 1.00 83.31 196 GLN A CA 1
ATOM 1597 C C . GLN A 1 196 ? -9.258 -9.042 7.855 1.00 83.31 196 GLN A C 1
ATOM 1599 O O . GLN A 1 196 ? -9.318 -8.517 6.738 1.00 83.31 196 GLN A O 1
ATOM 1604 N N . LEU A 1 197 ? -8.314 -8.711 8.739 1.00 86.75 197 LEU A N 1
ATOM 1605 C CA . LEU A 1 197 ? -7.216 -7.832 8.380 1.00 86.75 197 LEU A CA 1
ATOM 1606 C C . LEU A 1 197 ? -6.280 -8.506 7.352 1.00 86.75 197 LEU A C 1
ATOM 1608 O O . LEU A 1 197 ? -6.025 -9.711 7.420 1.00 86.75 197 LEU A O 1
ATOM 1612 N N . PRO A 1 198 ? -5.758 -7.753 6.367 1.00 80.00 198 PRO A N 1
ATOM 1613 C CA . PRO A 1 198 ? -4.796 -8.265 5.397 1.00 80.00 198 PRO A CA 1
ATOM 1614 C C . PRO A 1 198 ? -3.527 -8.854 6.040 1.00 80.00 198 PRO A C 1
ATOM 1616 O O . PRO A 1 198 ? -2.740 -8.130 6.645 1.00 80.00 198 PRO A O 1
ATOM 1619 N N . ALA A 1 199 ? -3.245 -10.139 5.803 1.00 72.19 199 ALA A N 1
ATOM 1620 C CA . ALA A 1 199 ? -1.988 -10.777 6.233 1.00 72.19 199 ALA A CA 1
ATOM 1621 C C . ALA A 1 199 ? -0.745 -10.294 5.448 1.00 72.19 199 ALA A C 1
ATOM 1623 O O . ALA A 1 199 ? 0.386 -10.674 5.722 1.00 72.19 199 ALA A O 1
ATOM 1624 N N . TRP A 1 200 ? -0.926 -9.452 4.425 1.00 68.88 200 TRP A N 1
ATOM 1625 C CA . TRP A 1 200 ? 0.107 -9.146 3.422 1.00 68.88 200 TRP A CA 1
ATOM 1626 C C . TRP A 1 200 ? 1.189 -8.185 3.940 1.00 68.88 200 TRP A C 1
ATOM 1628 O O . TRP A 1 200 ? 2.127 -7.854 3.215 1.00 68.88 200 TRP A O 1
ATOM 1638 N N . PHE A 1 201 ? 1.041 -7.727 5.182 1.00 60.34 201 PHE A N 1
ATOM 1639 C CA . PHE A 1 201 ? 1.985 -6.870 5.890 1.00 60.34 201 PHE A CA 1
ATOM 1640 C C . PHE A 1 201 ? 2.866 -7.622 6.888 1.00 60.34 201 PHE A C 1
ATOM 1642 O O . PHE A 1 201 ? 3.748 -6.996 7.477 1.00 60.34 201 PHE A O 1
ATOM 1649 N N . GLU A 1 202 ? 2.653 -8.927 7.069 1.00 46.69 202 GLU A N 1
ATOM 1650 C CA . GLU A 1 202 ? 3.490 -9.745 7.941 1.00 46.69 202 GLU A CA 1
ATOM 1651 C C . GLU A 1 202 ? 4.905 -9.866 7.356 1.00 46.69 202 GLU A C 1
ATOM 1653 O O . GLU A 1 202 ? 5.112 -10.249 6.194 1.00 46.69 202 GLU A O 1
ATOM 1658 N N . VAL A 1 203 ? 5.876 -9.449 8.170 1.00 41.50 203 VAL A N 1
ATOM 1659 C CA . VAL A 1 203 ? 7.316 -9.614 7.947 1.00 41.50 203 VAL A CA 1
ATOM 1660 C C . VAL A 1 203 ? 7.732 -10.925 8.569 1.00 41.50 203 VAL A C 1
ATOM 1662 O O . VAL A 1 203 ? 7.461 -11.079 9.777 1.00 41.50 203 VAL A O 1
#

Radius of gyration: 19.73 Å; chains: 1; bounding box: 41×39×56 Å

Foldseek 3Di:
DDDPDVLVVVLVVVQVPPPDDDPDQGWDWDDDLNFTWTDGDQKTFLCSVCVSLVHHPCVCVVQVVVVLQPVFPDDPNHTIHGLLSSLVVCLVVLRPPPPPDCSSLVVVPLADDPSQWDWDADLNFTWIARRSNQKTFLQRVVVSQPDDPVNVVVVPLVVLAPDWRAHDDPPVRGHIIGHNVSSVVVCVVVVNDCPPPDPSSPD